Protein AF-A0A1H6UEG5-F1 (afdb_monomer_lite)

Foldseek 3Di:
DDDQLLVVLVVLVVLVVLWQWAAPVRHRAFDPVRHDKDFQDAAPSGNLVVVLVCLCVQPVVDQWKWKHFDSVPIDTGGSNCNSVVCNVPLLPTKIWIAHPVRQKIKIGHNRRMITITGNDDDDQADADDPFQWEQEDEEEDDDDPVCVCLCVLCVVLRVLLRVLRRGDQDFRARYEYEYEHPDPPDDKAAWDWGQWDADPVTSPDRIDGGYIYIYFYDDVVVLVVDDDSLSNNLRVLVRQLVCLCSVVVVPVSRDSGNSVVSNVSSNVSSVVSNVVSD

Structure (mmCIF, N/CA/C/O backbone):
data_AF-A0A1H6UEG5-F1
#
_entry.id   AF-A0A1H6UEG5-F1
#
loop_
_atom_site.group_PDB
_atom_site.id
_atom_site.type_symbol
_atom_site.label_atom_id
_atom_site.label_alt_id
_atom_site.label_comp_id
_atom_site.label_asym_id
_atom_site.label_entity_id
_atom_site.label_seq_id
_atom_site.pdbx_PDB_ins_code
_atom_site.Cartn_x
_atom_site.Cartn_y
_atom_site.Cartn_z
_atom_site.occupancy
_atom_site.B_iso_or_equiv
_atom_site.auth_seq_id
_atom_site.auth_comp_id
_atom_site.auth_asym_id
_atom_site.auth_atom_id
_atom_site.pdbx_PDB_model_num
ATOM 1 N N . MET A 1 1 ? 33.759 2.252 -11.358 1.00 46.44 1 MET A N 1
ATOM 2 C CA . MET A 1 1 ? 33.630 0.799 -11.097 1.00 46.44 1 MET A CA 1
ATOM 3 C C . MET A 1 1 ? 32.555 0.264 -12.025 1.00 46.44 1 MET A C 1
ATOM 5 O O . MET A 1 1 ? 31.425 0.715 -11.914 1.00 46.44 1 MET A O 1
ATOM 9 N N . SER A 1 2 ? 32.908 -0.617 -12.964 1.00 59.47 2 SER A N 1
ATOM 10 C CA . SER A 1 2 ? 31.937 -1.270 -13.855 1.00 59.47 2 SER A CA 1
ATOM 11 C C . SER A 1 2 ? 30.958 -2.092 -13.013 1.00 59.47 2 SER A C 1
ATOM 13 O O . SER A 1 2 ? 31.396 -2.994 -12.300 1.00 59.47 2 SER A O 1
ATOM 15 N N . ARG A 1 3 ? 29.658 -1.775 -13.048 1.00 73.75 3 ARG A N 1
ATOM 16 C CA . ARG A 1 3 ? 28.627 -2.625 -12.427 1.00 73.75 3 ARG A CA 1
ATOM 17 C C . ARG A 1 3 ? 28.573 -3.967 -13.169 1.00 73.75 3 ARG A C 1
ATOM 19 O O . ARG A 1 3 ? 28.748 -4.008 -14.382 1.00 73.75 3 ARG A O 1
ATOM 26 N N . ASP A 1 4 ? 28.343 -5.058 -12.444 1.00 91.06 4 ASP A N 1
ATOM 27 C CA . ASP A 1 4 ? 28.123 -6.385 -13.033 1.00 91.06 4 ASP A CA 1
ATOM 28 C C . ASP A 1 4 ? 26.789 -6.403 -13.802 1.00 91.06 4 ASP A C 1
ATOM 30 O O . ASP A 1 4 ? 25.740 -6.083 -13.238 1.00 91.06 4 ASP A O 1
ATOM 34 N N . PHE A 1 5 ? 26.807 -6.804 -15.076 1.00 94.12 5 PHE A N 1
ATOM 35 C CA . PHE A 1 5 ? 25.615 -6.871 -15.926 1.00 94.12 5 PHE A CA 1
ATOM 36 C C . PHE A 1 5 ? 24.551 -7.850 -15.417 1.00 94.12 5 PHE A C 1
ATOM 38 O O . PHE A 1 5 ? 23.354 -7.600 -15.585 1.00 94.12 5 PHE A O 1
ATOM 45 N N . LYS A 1 6 ? 24.943 -8.914 -14.701 1.00 94.50 6 LYS A N 1
ATOM 46 C CA . LYS A 1 6 ? 23.967 -9.780 -14.019 1.00 94.50 6 LYS A CA 1
ATOM 47 C C . LYS A 1 6 ? 23.230 -9.026 -12.917 1.00 94.50 6 LYS A C 1
ATOM 49 O O . LYS A 1 6 ? 22.038 -9.258 -12.714 1.00 94.50 6 LYS A O 1
ATOM 54 N N . GLN A 1 7 ? 23.930 -8.148 -12.199 1.00 94.31 7 GLN A N 1
ATOM 55 C CA . GLN A 1 7 ? 23.326 -7.315 -11.164 1.00 94.31 7 GLN A CA 1
ATOM 56 C C . GLN A 1 7 ? 22.435 -6.233 -11.782 1.00 94.31 7 GLN A C 1
ATOM 58 O O . GLN A 1 7 ? 21.312 -6.065 -11.321 1.00 94.31 7 GLN A O 1
ATOM 63 N N . ILE A 1 8 ? 22.866 -5.597 -12.878 1.00 95.38 8 ILE A N 1
ATOM 64 C CA . ILE A 1 8 ? 22.049 -4.629 -13.633 1.00 95.38 8 ILE A CA 1
ATOM 65 C C . ILE A 1 8 ? 20.723 -5.259 -14.079 1.00 95.38 8 ILE A C 1
ATOM 67 O O . ILE A 1 8 ? 19.667 -4.663 -13.878 1.00 95.38 8 ILE A O 1
ATOM 71 N N . PHE A 1 9 ? 20.747 -6.486 -14.610 1.00 95.94 9 PHE A N 1
ATOM 72 C CA . PHE A 1 9 ? 19.519 -7.185 -14.993 1.00 95.94 9 PHE A CA 1
ATOM 73 C C . PHE A 1 9 ? 18.585 -7.432 -13.797 1.00 95.94 9 PHE A C 1
ATOM 75 O O . PHE A 1 9 ? 17.374 -7.237 -13.899 1.00 95.94 9 PHE A O 1
ATOM 82 N N . LYS A 1 10 ? 19.131 -7.847 -12.646 1.00 94.00 10 LYS A N 1
ATOM 83 C CA . LYS A 1 10 ? 18.340 -8.040 -11.417 1.00 94.00 10 LYS A CA 1
ATOM 84 C C . LYS A 1 10 ? 17.735 -6.728 -10.920 1.00 94.00 10 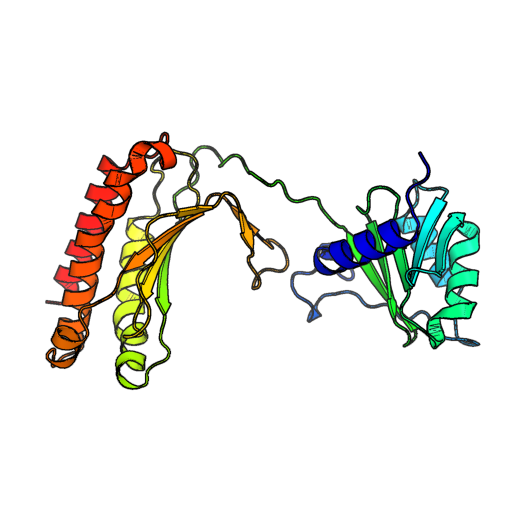LYS A C 1
ATOM 86 O O . LYS A 1 10 ? 16.579 -6.716 -10.500 1.00 94.00 10 LYS A O 1
ATOM 91 N N . ASP A 1 11 ? 18.498 -5.642 -10.978 1.00 92.94 11 ASP A N 1
ATOM 92 C CA . ASP A 1 11 ? 18.036 -4.316 -10.576 1.00 92.94 11 ASP A CA 1
ATOM 93 C C . ASP A 1 11 ? 16.926 -3.824 -11.511 1.00 92.94 11 ASP A C 1
ATOM 95 O O . ASP A 1 11 ? 15.890 -3.372 -11.023 1.00 92.94 11 ASP A O 1
ATOM 99 N N . TYR A 1 12 ? 17.075 -4.021 -12.827 1.00 94.69 12 TYR A N 1
ATOM 100 C CA . TYR A 1 12 ? 16.018 -3.769 -13.807 1.00 94.69 12 TYR A CA 1
ATOM 101 C C . TYR A 1 12 ? 14.737 -4.532 -13.457 1.00 94.69 12 TYR A C 1
ATOM 103 O O . TYR A 1 12 ? 13.689 -3.913 -13.322 1.00 94.69 12 TYR A O 1
ATOM 111 N N . GLN A 1 13 ? 14.813 -5.846 -13.226 1.00 92.94 13 GLN A N 1
ATOM 112 C CA . GLN A 1 13 ? 13.642 -6.663 -12.875 1.00 92.94 13 GLN A CA 1
ATOM 113 C C . GLN A 1 13 ? 12.957 -6.174 -11.591 1.00 92.94 13 GLN A C 1
ATOM 115 O O . GLN A 1 13 ? 11.736 -6.046 -11.527 1.00 92.94 13 GLN A O 1
ATOM 120 N N . LYS A 1 14 ? 13.742 -5.824 -10.565 1.00 89.31 14 LYS A N 1
ATOM 121 C CA . LYS A 1 14 ? 13.206 -5.274 -9.313 1.00 89.31 14 LYS A CA 1
ATOM 122 C C . LYS A 1 14 ? 12.489 -3.941 -9.533 1.00 89.31 14 LYS A C 1
ATOM 124 O O . LYS A 1 14 ? 11.479 -3.676 -8.887 1.00 89.31 14 LYS A O 1
ATOM 129 N N . LYS A 1 15 ? 13.038 -3.089 -10.395 1.00 89.12 15 LYS A N 1
ATOM 130 C CA . LYS A 1 15 ? 12.512 -1.754 -10.684 1.00 89.12 15 LYS A CA 1
ATOM 131 C C . LYS A 1 15 ? 11.359 -1.765 -11.683 1.00 89.12 15 LYS A C 1
ATOM 133 O O . LYS A 1 15 ? 10.490 -0.913 -11.566 1.00 89.12 15 LYS A O 1
ATOM 138 N N . TYR A 1 16 ? 11.302 -2.742 -12.582 1.00 90.12 16 TYR A N 1
ATOM 139 C CA . TYR A 1 16 ? 10.210 -2.941 -13.535 1.00 90.12 16 TYR A CA 1
ATOM 140 C C . TYR A 1 16 ? 8.850 -2.996 -12.826 1.00 90.12 16 TYR A C 1
ATOM 142 O O . TYR A 1 16 ? 7.924 -2.285 -13.201 1.00 90.12 16 TYR A O 1
ATOM 150 N N . HIS A 1 17 ? 8.756 -3.759 -11.734 1.00 83.00 17 HIS A N 1
ATOM 151 C CA . HIS A 1 17 ? 7.531 -3.868 -10.930 1.00 83.00 17 HIS A CA 1
ATOM 152 C C . HIS A 1 17 ? 7.216 -2.632 -10.074 1.00 83.00 17 HIS A C 1
ATOM 154 O O . HIS A 1 17 ? 6.151 -2.564 -9.472 1.00 83.00 17 HIS A O 1
ATOM 160 N N . LEU A 1 18 ? 8.144 -1.679 -9.987 1.00 81.19 18 LEU A N 1
ATOM 161 C CA . LEU A 1 18 ? 7.989 -0.414 -9.264 1.00 81.19 18 LEU A CA 1
ATOM 162 C C . LEU A 1 18 ? 7.865 0.779 -10.223 1.00 81.19 18 LEU A C 1
ATOM 164 O O . LEU A 1 18 ? 7.852 1.926 -9.783 1.00 81.19 18 LEU A O 1
ATOM 168 N N . CYS A 1 19 ? 7.852 0.518 -11.529 1.00 86.88 19 CYS A N 1
ATOM 169 C CA . CYS A 1 19 ? 7.795 1.543 -12.551 1.00 86.88 19 CYS A CA 1
ATOM 170 C C . CYS A 1 19 ? 6.350 2.012 -12.731 1.00 86.88 19 CYS A C 1
ATOM 172 O O . CYS A 1 19 ? 5.445 1.189 -12.870 1.00 86.88 19 CYS A O 1
ATOM 174 N N . HIS A 1 20 ? 6.140 3.327 -12.772 1.00 87.81 20 HIS A N 1
ATOM 175 C CA . HIS A 1 20 ? 4.853 3.892 -13.156 1.00 87.81 20 HIS A CA 1
ATOM 176 C C . HIS A 1 20 ? 4.800 3.981 -14.665 1.00 87.81 20 HIS A C 1
ATOM 178 O O . HIS A 1 20 ? 5.538 4.755 -15.282 1.00 87.81 20 HIS A O 1
ATOM 184 N N . TRP A 1 21 ? 3.936 3.168 -15.252 1.00 92.69 21 TRP A N 1
ATOM 185 C CA . TRP A 1 21 ? 3.710 3.170 -16.684 1.00 92.69 21 TRP A CA 1
ATOM 186 C C . TRP A 1 21 ? 2.898 4.396 -17.092 1.00 92.69 21 TRP A C 1
ATOM 188 O O . TRP A 1 21 ? 2.054 4.876 -16.336 1.00 92.69 21 TRP A O 1
ATOM 198 N N . LEU A 1 22 ? 3.202 4.925 -18.273 1.00 93.62 22 LEU A N 1
ATOM 199 C CA . LEU A 1 22 ? 2.615 6.165 -18.755 1.00 93.62 22 LEU A CA 1
ATOM 200 C C . LEU A 1 22 ? 1.355 5.912 -19.590 1.00 93.62 22 LEU A C 1
ATOM 202 O O . LEU A 1 22 ? 1.250 4.898 -20.284 1.00 93.62 22 LEU A O 1
ATOM 206 N N . ASP A 1 23 ? 0.424 6.858 -19.537 1.00 94.06 23 ASP A N 1
ATOM 207 C CA . ASP A 1 23 ? -0.743 6.941 -20.406 1.00 94.06 23 ASP A CA 1
ATOM 208 C C . ASP A 1 23 ? -0.382 7.557 -21.776 1.00 94.06 23 ASP A C 1
ATOM 210 O O . ASP A 1 23 ? 0.771 7.893 -22.074 1.00 94.06 23 ASP A O 1
ATOM 214 N N . LYS A 1 24 ? -1.390 7.722 -22.641 1.00 94.06 24 LYS A N 1
ATOM 215 C CA . LYS A 1 24 ? -1.213 8.279 -23.995 1.00 94.06 24 LYS A CA 1
ATOM 216 C C . LYS A 1 24 ? -0.773 9.751 -24.007 1.00 94.06 24 LYS A C 1
ATOM 218 O O . LYS A 1 24 ? -0.327 10.233 -25.043 1.00 94.06 24 LYS A O 1
ATOM 223 N N . ASN A 1 25 ? -0.949 10.460 -22.892 1.00 93.25 25 ASN A N 1
ATOM 224 C CA . ASN A 1 25 ? -0.586 11.864 -22.707 1.00 93.25 25 ASN A CA 1
ATOM 225 C C . ASN A 1 25 ? 0.755 12.008 -21.959 1.00 93.25 25 ASN A C 1
ATOM 227 O O . ASN A 1 25 ? 1.094 13.102 -21.503 1.00 93.25 25 ASN A O 1
ATOM 231 N N . GLU A 1 26 ? 1.495 10.905 -21.806 1.00 90.19 26 GLU A N 1
ATOM 232 C CA . GLU A 1 26 ? 2.755 10.820 -21.065 1.00 90.19 26 GLU A CA 1
ATOM 233 C C . GLU A 1 26 ? 2.640 11.169 -19.569 1.00 90.19 26 GLU A C 1
ATOM 235 O O . GLU A 1 26 ? 3.630 11.535 -18.934 1.00 90.19 26 GLU A O 1
ATOM 240 N N . GLN A 1 27 ? 1.445 11.032 -18.993 1.00 89.62 27 GLN A N 1
ATOM 241 C CA . GLN A 1 27 ? 1.203 11.114 -17.552 1.00 89.62 27 GLN A CA 1
ATOM 242 C C . GLN A 1 27 ? 1.268 9.724 -16.920 1.00 89.62 27 GLN A C 1
ATOM 244 O O . GLN A 1 27 ? 1.172 8.720 -17.617 1.00 89.62 27 GLN A O 1
ATOM 249 N N . VAL A 1 28 ? 1.430 9.638 -15.598 1.00 88.44 28 VAL A N 1
ATOM 250 C CA . VAL A 1 28 ? 1.330 8.349 -14.892 1.00 88.44 28 VAL A CA 1
ATOM 251 C C . VAL A 1 28 ? -0.086 7.794 -15.060 1.00 88.44 28 VAL A C 1
ATOM 253 O O . VAL A 1 28 ? -1.051 8.474 -14.721 1.00 88.44 28 VAL A O 1
ATOM 256 N N . ALA A 1 29 ? -0.203 6.572 -15.583 1.00 86.94 29 ALA A N 1
ATOM 257 C CA . ALA A 1 29 ? -1.487 5.902 -15.758 1.00 86.94 29 ALA A CA 1
ATOM 258 C C . ALA A 1 29 ? -2.133 5.594 -14.398 1.00 86.94 29 ALA A C 1
ATOM 260 O O . ALA A 1 29 ? -1.459 5.137 -13.472 1.00 86.94 29 ALA A O 1
ATOM 261 N N . SER A 1 30 ? -3.450 5.791 -14.287 1.00 81.06 30 SER A N 1
ATOM 262 C CA . SER A 1 30 ? -4.173 5.603 -13.019 1.00 81.06 30 SER A CA 1
ATOM 263 C C . SER A 1 30 ? -4.544 4.142 -12.752 1.00 81.06 30 SER A C 1
ATOM 265 O O . SER A 1 30 ? -5.019 3.818 -11.666 1.00 81.06 30 SER A O 1
ATOM 267 N N . ASN A 1 31 ? -4.384 3.263 -13.746 1.00 81.94 31 ASN A N 1
ATOM 268 C CA . ASN A 1 31 ? -4.585 1.813 -13.682 1.00 81.94 31 ASN A CA 1
ATOM 269 C C . ASN A 1 31 ? -3.957 1.126 -14.916 1.00 81.94 31 ASN A C 1
ATOM 271 O O . ASN A 1 31 ? -3.604 1.793 -15.887 1.00 81.94 31 ASN A O 1
ATOM 275 N N . GLU A 1 32 ? -3.862 -0.212 -14.914 1.00 83.81 32 GLU A N 1
ATOM 276 C CA . GLU A 1 32 ? -3.269 -0.983 -16.030 1.00 83.81 32 GLU A CA 1
ATOM 277 C C . GLU A 1 32 ? -4.021 -0.793 -17.364 1.00 83.81 32 GLU A C 1
ATOM 279 O O . GLU A 1 32 ? -3.407 -0.837 -18.427 1.00 83.81 32 GLU A O 1
ATOM 284 N N . GLY A 1 33 ? -5.336 -0.546 -17.330 1.00 87.31 33 GLY A N 1
ATOM 285 C CA . GLY A 1 33 ? -6.147 -0.313 -18.532 1.00 87.31 33 GLY A CA 1
ATOM 286 C C . GLY A 1 33 ? -5.873 1.031 -19.216 1.00 87.31 33 GLY A C 1
ATOM 287 O O . GLY A 1 33 ? -6.177 1.191 -20.396 1.00 87.31 33 GLY A O 1
ATOM 288 N N . GLU A 1 34 ? -5.277 1.981 -18.497 1.00 91.44 34 GLU A N 1
ATOM 289 C CA . GLU A 1 34 ? -4.868 3.291 -19.016 1.00 91.44 34 GLU A CA 1
ATOM 290 C C . GLU A 1 34 ? -3.423 3.311 -19.524 1.00 91.44 34 GLU A C 1
ATOM 292 O O . GLU A 1 34 ? -3.003 4.290 -20.147 1.00 91.44 34 GLU A O 1
ATOM 297 N N . VAL A 1 35 ? -2.659 2.240 -19.286 1.00 94.00 35 VAL A N 1
ATOM 298 C CA . VAL A 1 35 ? -1.274 2.139 -19.745 1.00 94.00 35 VAL A CA 1
ATOM 299 C C . VAL A 1 35 ? -1.235 2.181 -21.264 1.00 94.00 35 VAL A C 1
ATOM 301 O O . VAL A 1 35 ? -1.882 1.390 -21.954 1.00 94.00 35 VAL A O 1
ATOM 304 N N . PHE A 1 36 ? -0.438 3.103 -21.799 1.00 96.75 36 PHE A N 1
ATOM 305 C CA . PHE A 1 36 ? -0.301 3.246 -23.233 1.00 96.75 36 PHE A CA 1
ATOM 306 C C . PHE A 1 36 ? 0.689 2.229 -23.789 1.00 96.75 36 PHE A C 1
ATOM 308 O O . PHE A 1 36 ? 1.905 2.319 -23.599 1.00 96.75 36 PHE A O 1
ATOM 315 N N . TRP A 1 37 ? 0.128 1.266 -24.511 1.00 96.62 37 TRP A N 1
ATOM 316 C CA . TRP A 1 37 ? 0.863 0.283 -25.286 1.00 96.62 37 TRP A CA 1
ATOM 317 C C . TRP A 1 37 ? 0.925 0.719 -26.742 1.00 96.62 37 TRP A C 1
ATOM 319 O O . TRP A 1 37 ? -0.097 1.024 -27.358 1.00 96.62 37 TRP A O 1
ATOM 329 N N . GLN A 1 38 ? 2.124 0.707 -27.311 1.00 97.12 38 GLN A N 1
ATOM 330 C CA . GLN A 1 38 ? 2.339 1.078 -28.699 1.00 97.12 38 GLN A CA 1
ATOM 331 C C . GLN A 1 38 ? 2.931 -0.091 -29.476 1.00 97.12 38 GLN A C 1
ATOM 333 O O . GLN A 1 38 ? 3.893 -0.724 -29.050 1.00 97.12 38 GLN A O 1
ATOM 338 N N . TYR A 1 39 ? 2.339 -0.381 -30.631 1.00 97.25 39 TYR A N 1
ATOM 339 C CA . TYR A 1 39 ? 2.795 -1.452 -31.504 1.00 97.25 39 TYR A CA 1
ATOM 340 C C . TYR A 1 39 ? 4.005 -1.017 -32.337 1.00 97.25 39 TYR A C 1
ATOM 342 O O . TYR A 1 39 ? 3.941 -0.038 -33.088 1.00 97.25 39 TYR A O 1
ATOM 350 N N . CYS A 1 40 ? 5.087 -1.780 -32.215 1.00 96.94 40 CYS A N 1
ATOM 351 C CA . CYS A 1 40 ? 6.348 -1.605 -32.930 1.00 96.94 40 CYS A CA 1
ATOM 352 C C . CYS A 1 40 ? 6.695 -2.761 -33.874 1.00 96.94 40 CYS A C 1
ATOM 354 O O . CYS A 1 40 ? 7.690 -2.645 -34.575 1.00 96.94 40 CYS A O 1
ATOM 356 N N . GLY A 1 41 ? 5.901 -3.834 -33.922 1.00 95.75 41 GLY A N 1
ATOM 357 C CA . GLY A 1 41 ? 6.174 -4.985 -34.786 1.00 95.75 41 GLY A CA 1
ATOM 358 C C . GLY A 1 41 ? 7.247 -5.944 -34.255 1.00 95.75 41 GLY A C 1
ATOM 359 O O . GLY A 1 41 ? 7.813 -5.754 -33.178 1.00 95.75 41 GLY A O 1
ATOM 360 N N . LEU A 1 42 ? 7.487 -7.002 -35.019 1.00 93.44 42 LEU A N 1
ATOM 361 C CA . LEU A 1 42 ? 8.420 -8.105 -34.874 1.00 93.44 42 LEU A CA 1
ATOM 362 C C . LEU A 1 42 ? 9.027 -8.440 -36.243 1.00 93.44 42 LEU A C 1
ATOM 364 O O . LEU A 1 42 ? 8.331 -8.516 -37.252 1.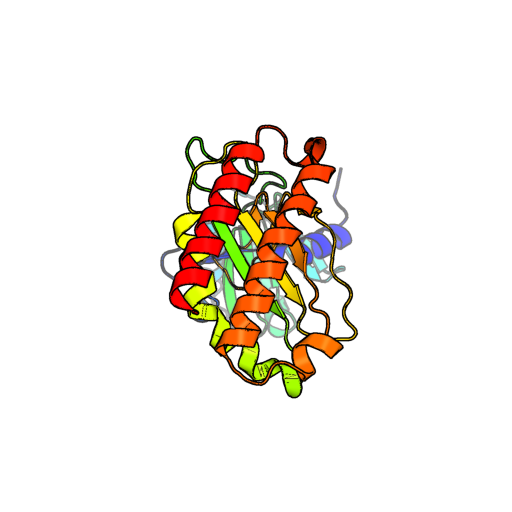00 93.44 42 LEU A O 1
ATOM 368 N N . THR A 1 43 ? 10.307 -8.809 -36.270 1.00 91.12 43 THR A N 1
ATOM 369 C CA . THR A 1 43 ? 10.965 -9.304 -37.496 1.00 91.12 43 THR A CA 1
ATOM 370 C C . THR A 1 43 ? 10.798 -8.320 -38.665 1.00 91.12 43 THR A C 1
ATOM 372 O O . THR A 1 43 ? 11.218 -7.174 -38.535 1.00 91.12 43 THR A O 1
ATOM 375 N N . ASP A 1 44 ? 10.165 -8.731 -39.763 1.00 90.56 44 ASP A N 1
ATOM 376 C CA . ASP A 1 44 ? 10.045 -7.946 -40.993 1.00 90.56 44 ASP A CA 1
ATOM 377 C C . ASP A 1 44 ? 9.088 -6.745 -40.876 1.00 90.56 44 ASP A C 1
ATOM 379 O O . ASP A 1 44 ? 9.218 -5.792 -41.640 1.00 90.56 44 ASP A O 1
ATOM 383 N N . ASP A 1 45 ? 8.138 -6.756 -39.930 1.00 92.94 45 ASP A N 1
ATOM 384 C CA . ASP A 1 45 ? 7.209 -5.635 -39.698 1.00 92.94 45 ASP A CA 1
ATOM 385 C C . ASP A 1 45 ? 7.685 -4.675 -38.585 1.00 92.94 45 ASP A C 1
ATOM 387 O O . ASP A 1 45 ? 6.967 -3.738 -38.206 1.00 92.94 45 ASP A O 1
ATOM 391 N N . PHE A 1 46 ? 8.908 -4.883 -38.076 1.00 96.88 46 PHE A N 1
ATOM 392 C CA . PHE A 1 46 ? 9.494 -4.060 -37.027 1.00 96.88 46 PHE A CA 1
ATOM 393 C C . PHE A 1 46 ? 9.720 -2.618 -37.499 1.00 96.88 46 PHE A C 1
ATOM 395 O O . PHE A 1 46 ? 10.416 -2.338 -38.474 1.00 96.88 46 PHE A O 1
ATOM 402 N N . LYS A 1 47 ? 9.150 -1.671 -36.757 1.00 97.12 47 LYS A N 1
ATOM 403 C CA . LYS A 1 47 ? 9.172 -0.239 -37.064 1.00 97.12 47 LYS A CA 1
ATOM 404 C C . LYS A 1 47 ? 10.386 0.421 -36.425 1.00 97.12 47 LYS A C 1
ATOM 406 O O . LYS A 1 47 ? 10.258 1.136 -35.431 1.00 97.12 47 LYS A O 1
ATOM 411 N N . GLU A 1 48 ? 11.562 0.189 -36.996 1.00 96.12 48 GLU A N 1
ATOM 412 C CA . GLU A 1 48 ? 12.826 0.683 -36.439 1.00 96.12 48 GLU A CA 1
ATOM 413 C C . GLU A 1 48 ? 12.845 2.211 -36.257 1.00 96.12 48 GLU A C 1
ATOM 415 O O . GLU A 1 48 ? 13.219 2.692 -35.190 1.00 96.12 48 GLU A O 1
ATOM 420 N N . GLU A 1 49 ? 12.352 2.979 -37.233 1.00 96.38 49 GLU A N 1
ATOM 421 C CA . GLU A 1 49 ? 12.261 4.446 -37.141 1.00 96.38 49 GLU A CA 1
ATOM 422 C C . GLU A 1 49 ? 11.396 4.912 -35.959 1.00 96.38 49 GLU A C 1
ATOM 424 O O . GLU A 1 49 ? 11.758 5.854 -35.253 1.00 96.38 49 GLU A O 1
ATOM 429 N N . LEU A 1 50 ? 10.278 4.221 -35.700 1.00 96.75 50 LEU A N 1
ATOM 430 C CA . LEU A 1 50 ? 9.403 4.511 -34.562 1.00 96.75 50 LEU A CA 1
ATOM 431 C C . LEU A 1 50 ? 10.135 4.256 -33.240 1.00 96.75 50 LEU A C 1
ATOM 433 O O . LEU A 1 50 ? 10.056 5.071 -32.319 1.00 96.75 50 LEU A O 1
ATOM 437 N N . VAL A 1 51 ? 10.846 3.128 -33.154 1.00 97.69 51 VAL A N 1
ATOM 438 C CA . VAL A 1 51 ? 11.599 2.738 -31.958 1.00 97.69 51 VAL A CA 1
ATOM 439 C C . VAL A 1 51 ? 12.772 3.692 -31.709 1.00 97.69 51 VAL A C 1
ATOM 441 O O . VAL A 1 51 ? 12.977 4.124 -30.575 1.00 97.69 51 VAL A O 1
ATOM 444 N N . ASN A 1 52 ? 13.488 4.104 -32.754 1.00 97.44 52 ASN A N 1
ATOM 445 C CA . ASN A 1 52 ? 14.533 5.119 -32.647 1.00 97.44 52 ASN A CA 1
ATOM 446 C C . ASN A 1 52 ? 13.966 6.462 -32.174 1.00 97.44 52 ASN A C 1
ATOM 448 O O . ASN A 1 52 ? 14.475 7.027 -31.209 1.00 97.44 52 ASN A O 1
ATOM 452 N N . ALA A 1 53 ? 12.870 6.940 -32.770 1.00 96.88 53 ALA A N 1
ATOM 453 C CA . ALA A 1 53 ? 12.260 8.214 -32.392 1.00 96.88 53 ALA A CA 1
ATOM 454 C C . ALA A 1 53 ? 11.812 8.242 -30.921 1.00 96.88 53 ALA A C 1
ATOM 456 O O . ALA A 1 53 ? 12.024 9.237 -30.217 1.00 96.88 53 ALA A O 1
ATOM 457 N N . VAL A 1 54 ? 11.214 7.150 -30.428 1.00 96.62 54 VAL A N 1
ATOM 458 C CA . VAL A 1 54 ? 10.769 7.081 -29.031 1.00 96.62 54 VAL A CA 1
ATOM 459 C C . VAL A 1 54 ? 11.943 6.990 -28.057 1.00 96.62 54 VAL A C 1
ATOM 461 O O . VAL A 1 54 ? 11.907 7.648 -27.016 1.00 96.62 54 VAL A O 1
ATOM 464 N N . ILE A 1 55 ? 12.991 6.231 -28.391 1.00 97.50 55 ILE A N 1
ATOM 465 C CA . ILE A 1 55 ? 14.208 6.141 -27.578 1.00 97.50 55 ILE A CA 1
ATOM 466 C C . ILE A 1 55 ? 14.901 7.508 -27.526 1.00 97.50 55 ILE A C 1
ATOM 468 O O . ILE A 1 55 ? 15.243 7.973 -26.436 1.00 97.50 55 ILE A O 1
ATOM 472 N N . GLU A 1 56 ? 15.043 8.174 -28.674 1.00 96.31 56 GLU A N 1
ATOM 473 C CA . GLU A 1 56 ? 15.669 9.491 -28.792 1.00 96.31 56 GLU A CA 1
ATOM 474 C C . GLU A 1 56 ? 14.942 10.524 -27.936 1.00 96.31 56 GLU A C 1
ATOM 476 O O . GLU A 1 56 ? 15.559 11.216 -27.131 1.00 96.31 56 GLU A O 1
ATOM 481 N N . THR A 1 57 ? 13.614 10.566 -28.041 1.00 95.62 57 THR A N 1
ATOM 482 C CA . THR A 1 57 ? 12.786 11.530 -27.310 1.00 95.62 57 THR A CA 1
ATOM 483 C C . THR A 1 57 ? 12.777 11.244 -25.808 1.00 95.62 57 THR A C 1
ATOM 485 O O . THR A 1 57 ? 12.976 12.144 -24.988 1.00 95.62 57 THR A O 1
ATOM 488 N N . PHE A 1 58 ? 12.555 9.987 -25.414 1.00 96.31 58 PHE A N 1
ATOM 489 C CA . PHE A 1 58 ? 12.368 9.627 -24.008 1.00 96.31 58 PHE A CA 1
ATOM 490 C C . PHE A 1 58 ? 13.678 9.707 -23.209 1.00 96.31 58 PHE A C 1
ATOM 492 O O . PHE A 1 58 ? 13.689 10.172 -22.061 1.00 96.31 58 PHE A O 1
ATOM 499 N N . PHE A 1 59 ? 14.794 9.341 -23.843 1.00 96.31 59 PHE A N 1
ATOM 500 C CA . PHE A 1 59 ? 16.144 9.383 -23.283 1.00 96.31 59 PHE A CA 1
ATOM 501 C C . PHE A 1 59 ? 17.010 10.490 -23.909 1.00 96.31 59 PHE A C 1
ATOM 503 O O . PHE A 1 59 ? 18.218 10.316 -24.057 1.00 96.31 59 PHE A O 1
ATOM 510 N N . LYS A 1 60 ? 16.415 11.640 -24.257 1.00 94.38 60 LYS A N 1
ATOM 511 C CA . LYS A 1 60 ? 17.096 12.758 -24.944 1.00 94.38 60 LYS A CA 1
ATOM 512 C C . LYS A 1 60 ? 18.443 13.167 -24.331 1.00 94.38 60 LYS A C 1
ATOM 514 O O . LYS A 1 60 ? 19.379 13.467 -25.056 1.00 94.38 60 LYS A O 1
ATOM 519 N N . ASP A 1 61 ? 18.562 13.099 -23.004 1.00 92.88 61 ASP A N 1
ATOM 520 C CA . ASP A 1 61 ? 19.750 13.533 -22.256 1.00 92.88 61 ASP A CA 1
ATOM 521 C C . ASP A 1 61 ? 20.768 12.396 -22.015 1.00 92.88 61 ASP A C 1
ATOM 523 O O . ASP A 1 61 ? 21.637 12.512 -21.148 1.00 92.88 61 ASP A O 1
ATOM 527 N N . LYS A 1 62 ? 20.630 11.253 -22.703 1.00 94.88 62 LYS A N 1
ATOM 528 C CA . LYS A 1 62 ? 21.465 10.056 -22.515 1.00 94.88 62 LYS A CA 1
ATOM 529 C C . LYS A 1 62 ? 22.080 9.606 -23.839 1.00 94.88 62 LYS A C 1
ATOM 531 O O . LYS A 1 62 ? 21.382 9.467 -24.840 1.00 94.88 62 LYS A O 1
ATOM 536 N N . GLU A 1 63 ? 23.379 9.318 -23.803 1.00 95.69 63 GLU A N 1
ATOM 537 C CA . GLU A 1 63 ? 24.128 8.755 -24.936 1.00 95.69 63 GLU A CA 1
ATOM 538 C C . GLU A 1 63 ? 24.160 7.217 -24.897 1.00 95.69 63 GLU A C 1
ATOM 540 O O . GLU A 1 63 ? 24.062 6.564 -25.931 1.00 95.69 63 GLU A O 1
ATOM 545 N N . TYR A 1 64 ? 24.233 6.627 -23.699 1.00 96.88 64 TYR A N 1
ATOM 546 C CA . TYR A 1 64 ? 24.264 5.177 -23.492 1.00 96.88 64 TYR A CA 1
ATOM 547 C C . TYR A 1 64 ? 23.106 4.720 -22.609 1.00 96.88 64 TYR A C 1
ATOM 549 O O . TYR A 1 64 ? 22.728 5.407 -21.656 1.00 96.88 64 TYR A O 1
ATOM 557 N N . LEU A 1 65 ? 22.572 3.536 -22.906 1.00 97.94 65 LEU A N 1
ATOM 558 C CA . LEU A 1 65 ? 21.461 2.909 -22.193 1.00 97.94 65 LEU A CA 1
ATOM 559 C C . LEU A 1 65 ? 21.794 1.457 -21.859 1.00 97.94 65 LEU A C 1
ATOM 561 O O . LEU A 1 65 ? 22.534 0.791 -22.585 1.00 97.94 65 LEU A O 1
ATOM 565 N N . TYR A 1 66 ? 21.227 0.951 -20.767 1.00 97.88 66 TYR A N 1
ATOM 566 C CA . TYR A 1 66 ? 21.271 -0.475 -20.475 1.00 97.88 66 TYR A CA 1
ATOM 567 C C . TYR A 1 66 ? 20.174 -1.194 -21.259 1.00 97.88 66 TYR A C 1
ATOM 569 O O . TYR A 1 66 ? 18.992 -0.872 -21.118 1.00 97.88 66 TYR A O 1
ATOM 577 N N . LEU A 1 67 ? 20.573 -2.187 -22.052 1.00 97.75 67 LEU A N 1
ATOM 578 C CA . LEU A 1 67 ? 19.685 -3.098 -22.766 1.00 97.75 67 LEU A CA 1
ATOM 579 C C . LEU A 1 67 ? 19.596 -4.415 -21.989 1.00 97.75 67 LEU A C 1
ATOM 581 O O . LEU A 1 67 ? 20.547 -5.190 -21.966 1.00 97.75 67 LEU A O 1
ATOM 585 N N . CYS A 1 68 ? 18.461 -4.671 -21.347 1.00 97.56 68 CYS A N 1
ATOM 586 C CA . CYS A 1 68 ? 18.235 -5.774 -20.417 1.00 97.56 68 CYS A CA 1
ATOM 587 C C . CYS A 1 68 ? 17.396 -6.884 -21.070 1.00 97.56 68 CYS A C 1
ATOM 589 O O . CYS A 1 68 ? 16.167 -6.847 -21.009 1.00 97.56 68 CYS A O 1
ATOM 591 N N . ILE A 1 69 ? 18.041 -7.897 -21.660 1.00 95.69 69 ILE A N 1
ATOM 592 C CA . ILE A 1 69 ? 17.348 -9.037 -22.305 1.00 95.69 69 ILE A CA 1
ATOM 593 C C . ILE A 1 69 ? 17.365 -10.274 -21.397 1.00 95.69 69 ILE A C 1
ATOM 595 O O . ILE A 1 69 ? 16.395 -11.020 -21.280 1.00 95.69 69 ILE A O 1
ATOM 599 N N . SER A 1 70 ? 18.505 -10.542 -20.758 1.00 94.50 70 SER A N 1
ATOM 600 C CA . SER A 1 70 ? 18.665 -11.626 -19.779 1.00 94.50 70 SER A CA 1
ATOM 601 C C . SER A 1 70 ? 19.922 -11.400 -18.930 1.00 94.50 70 SER A C 1
ATOM 603 O O . SER A 1 70 ? 20.758 -10.583 -19.324 1.00 94.50 70 SER A O 1
ATOM 605 N N . PRO A 1 71 ? 20.146 -12.153 -17.832 1.00 92.50 71 PRO A N 1
ATOM 606 C CA . PRO A 1 71 ? 21.341 -11.978 -17.001 1.00 92.50 71 PRO A CA 1
ATOM 607 C C . PRO A 1 71 ? 22.671 -12.099 -17.763 1.00 92.50 71 PRO A C 1
ATOM 609 O O . PRO A 1 71 ? 23.662 -11.515 -17.346 1.00 92.50 71 PRO A O 1
ATOM 612 N N . SER A 1 72 ? 22.709 -12.868 -18.857 1.00 92.12 72 SER A N 1
ATOM 613 C CA . SER A 1 72 ? 23.892 -13.046 -19.715 1.00 92.12 72 SER A CA 1
ATOM 614 C C . SER A 1 72 ? 23.858 -12.231 -21.012 1.00 92.12 72 SER A C 1
ATOM 616 O O . SER A 1 72 ? 24.792 -12.315 -21.800 1.00 92.12 72 SER A O 1
ATOM 618 N N . LYS A 1 73 ? 22.779 -11.480 -21.252 1.00 93.12 73 LYS A N 1
ATOM 619 C CA . LYS A 1 73 ? 22.588 -10.597 -22.412 1.00 93.12 73 LYS A CA 1
ATOM 620 C C . LYS A 1 73 ? 22.069 -9.253 -21.917 1.00 93.12 73 LYS A C 1
ATOM 622 O O . LYS A 1 73 ? 20.927 -8.880 -22.183 1.00 93.12 73 LYS A O 1
ATOM 627 N N . THR A 1 74 ? 22.859 -8.631 -21.057 1.00 96.00 74 THR A N 1
ATOM 628 C CA . THR A 1 74 ? 22.612 -7.280 -20.573 1.00 96.00 74 THR A CA 1
ATOM 629 C C . THR A 1 74 ? 23.862 -6.486 -20.860 1.00 96.00 74 THR A C 1
ATOM 631 O O . THR A 1 74 ? 24.927 -6.886 -20.405 1.00 96.00 74 THR A O 1
ATOM 634 N N . ASP A 1 75 ? 23.717 -5.401 -21.610 1.00 94.88 75 ASP A N 1
ATOM 635 C CA . ASP A 1 75 ? 24.841 -4.627 -22.126 1.00 94.88 75 ASP A CA 1
ATOM 636 C C . ASP A 1 75 ? 24.569 -3.128 -21.934 1.00 94.88 75 ASP A C 1
ATOM 638 O O . ASP A 1 75 ? 23.415 -2.693 -21.931 1.00 94.88 75 ASP A O 1
ATOM 642 N N . LEU A 1 76 ? 25.632 -2.333 -21.788 1.00 96.69 76 LEU A N 1
ATOM 643 C CA . LEU A 1 76 ? 25.574 -0.879 -21.949 1.00 96.69 76 LEU A CA 1
ATOM 644 C C . LEU A 1 76 ? 25.847 -0.570 -23.422 1.00 96.69 76 LEU A C 1
ATOM 646 O O . LEU A 1 76 ? 26.912 -0.914 -23.933 1.00 96.69 76 LEU A O 1
ATOM 650 N N . ILE A 1 77 ? 24.893 0.051 -24.104 1.00 96.38 77 ILE A N 1
ATOM 651 C CA . ILE A 1 77 ? 24.933 0.257 -25.552 1.00 96.38 77 ILE A CA 1
ATOM 652 C C . ILE A 1 77 ? 24.645 1.718 -25.896 1.00 96.38 77 ILE A C 1
ATOM 654 O O . ILE A 1 77 ? 23.868 2.380 -25.207 1.00 96.38 77 ILE A O 1
ATOM 658 N N . ASN A 1 78 ? 25.288 2.226 -26.949 1.00 96.88 78 ASN A N 1
ATOM 659 C CA . ASN A 1 78 ? 24.977 3.547 -27.483 1.00 96.88 78 ASN A CA 1
ATOM 660 C C . ASN A 1 78 ? 23.514 3.575 -27.953 1.00 96.88 78 ASN A C 1
ATOM 662 O O . ASN A 1 78 ? 23.056 2.646 -28.623 1.00 96.88 78 ASN A O 1
ATOM 666 N N . LYS A 1 79 ? 22.794 4.635 -27.585 1.00 95.19 79 LYS A N 1
ATOM 667 C CA . LYS A 1 79 ? 21.367 4.827 -27.844 1.00 95.19 79 LYS A CA 1
ATOM 668 C C . LYS A 1 79 ? 20.989 4.612 -29.317 1.00 95.19 79 LYS A C 1
ATOM 670 O O . LYS A 1 79 ? 19.963 3.990 -29.576 1.00 95.19 79 LYS A O 1
ATOM 675 N N . GLU A 1 80 ? 21.843 5.026 -30.253 1.00 94.88 80 GLU A N 1
ATOM 676 C CA . GLU A 1 80 ? 21.626 4.898 -31.704 1.00 94.88 80 GLU A CA 1
ATOM 677 C C . GLU A 1 80 ? 21.579 3.439 -32.191 1.00 94.88 80 GLU A C 1
ATOM 679 O O . GLU A 1 80 ? 20.967 3.139 -33.210 1.00 94.88 80 GLU A O 1
ATOM 684 N N . LEU A 1 81 ? 22.200 2.507 -31.459 1.00 96.56 81 LEU A N 1
ATOM 685 C CA . LEU A 1 81 ? 22.275 1.089 -31.835 1.00 96.56 81 LEU A CA 1
ATOM 686 C C . LEU A 1 81 ? 21.191 0.230 -31.166 1.00 96.56 81 LEU A C 1
ATOM 688 O O . LEU A 1 81 ? 21.104 -0.977 -31.411 1.00 96.56 81 LEU A O 1
ATOM 692 N N . VAL A 1 82 ? 20.379 0.817 -30.282 1.00 96.69 82 VAL A N 1
ATOM 693 C CA . VAL A 1 82 ? 19.436 0.063 -29.449 1.00 96.69 82 VAL A CA 1
ATOM 694 C C . VAL A 1 82 ? 18.311 -0.555 -30.278 1.00 96.69 82 VAL A C 1
ATOM 696 O O . VAL A 1 82 ? 17.989 -1.726 -30.067 1.00 96.69 82 VAL A O 1
ATOM 699 N N . ALA A 1 83 ? 17.725 0.187 -31.223 1.00 96.56 83 ALA A N 1
ATOM 700 C CA . ALA A 1 83 ? 16.584 -0.304 -31.998 1.00 96.56 83 ALA A CA 1
ATOM 701 C C . ALA A 1 83 ? 16.940 -1.534 -32.846 1.00 96.56 83 ALA A C 1
ATOM 703 O O . ALA A 1 83 ? 16.214 -2.529 -32.797 1.00 96.56 83 ALA A O 1
ATOM 704 N N . GLY A 1 84 ? 18.096 -1.526 -33.519 1.00 95.00 84 GLY A N 1
ATOM 705 C CA . GLY A 1 84 ? 18.581 -2.687 -34.272 1.00 95.00 84 GLY A CA 1
ATOM 706 C C . GLY A 1 84 ? 18.756 -3.928 -33.388 1.00 95.00 84 GLY A C 1
ATOM 707 O O . GLY A 1 84 ? 18.328 -5.027 -33.737 1.00 95.00 84 GLY A O 1
ATOM 708 N N . ARG A 1 85 ? 19.282 -3.760 -32.167 1.00 94.88 85 ARG A N 1
ATOM 709 C CA . ARG A 1 85 ? 19.432 -4.871 -31.208 1.00 94.88 85 ARG A CA 1
ATOM 710 C C . ARG A 1 85 ? 18.105 -5.403 -30.683 1.00 94.88 85 ARG A C 1
ATOM 712 O O . ARG A 1 85 ? 18.003 -6.594 -30.383 1.00 94.88 85 ARG A O 1
ATOM 719 N N . ILE A 1 86 ? 17.098 -4.542 -30.564 1.00 95.94 86 ILE A N 1
ATOM 720 C CA . ILE A 1 86 ? 15.735 -4.956 -30.227 1.00 95.94 86 ILE A CA 1
ATOM 721 C C . ILE A 1 86 ? 15.159 -5.795 -31.364 1.00 95.94 86 ILE A C 1
ATOM 723 O O . ILE A 1 86 ? 14.699 -6.905 -31.097 1.00 95.94 86 ILE A O 1
ATOM 727 N N . ALA A 1 87 ? 15.265 -5.335 -32.614 1.00 94.81 87 ALA A N 1
ATOM 728 C CA . ALA A 1 87 ? 14.764 -6.052 -33.789 1.00 94.81 87 ALA A CA 1
ATOM 729 C C . ALA A 1 87 ? 15.269 -7.510 -33.847 1.00 94.81 87 ALA A C 1
ATOM 731 O O . ALA A 1 87 ? 14.493 -8.447 -34.055 1.00 94.81 87 ALA A O 1
ATOM 732 N N . GLU A 1 88 ? 16.558 -7.722 -33.557 1.00 93.38 88 GLU A N 1
ATOM 733 C CA . GLU A 1 88 ? 17.199 -9.044 -33.569 1.00 93.38 88 GLU A CA 1
ATOM 734 C C . GLU A 1 88 ? 16.659 -10.030 -32.515 1.00 93.38 88 GLU A C 1
ATOM 736 O O . GLU A 1 88 ? 16.763 -11.251 -32.689 1.00 93.38 88 GLU A O 1
ATOM 741 N N . GLN A 1 89 ? 16.159 -9.533 -31.379 1.00 93.69 89 GLN A N 1
ATOM 742 C CA . GLN A 1 89 ? 15.881 -10.361 -30.197 1.00 93.69 89 GLN A CA 1
ATOM 743 C C . GLN A 1 89 ? 14.411 -10.355 -29.768 1.00 93.69 89 GLN A C 1
ATOM 745 O O . GLN A 1 89 ? 14.011 -11.278 -29.055 1.00 93.69 89 GLN A O 1
ATOM 750 N N . LEU A 1 90 ? 13.610 -9.373 -30.198 1.00 93.44 90 LEU A N 1
ATOM 751 C CA . LEU A 1 90 ? 12.280 -9.133 -29.637 1.00 93.44 90 LEU A CA 1
ATOM 752 C C . LEU A 1 90 ? 11.348 -10.337 -29.804 1.00 93.44 90 LEU A C 1
ATOM 754 O O . LEU A 1 90 ? 10.707 -10.753 -28.852 1.00 93.44 90 LEU A O 1
ATOM 758 N N . HIS A 1 91 ? 11.381 -11.008 -30.956 1.00 91.94 91 HIS A N 1
ATOM 759 C CA . HIS A 1 91 ? 10.589 -12.221 -31.214 1.00 91.94 91 HIS A CA 1
ATOM 760 C C . HIS A 1 91 ? 10.947 -13.429 -30.320 1.00 91.94 91 HIS A C 1
ATOM 762 O O . HIS A 1 91 ? 10.277 -14.458 -30.380 1.00 91.94 91 HIS A O 1
ATOM 768 N N . LYS A 1 92 ? 12.020 -13.352 -29.519 1.00 93.50 92 LYS A N 1
ATOM 769 C CA . LYS A 1 92 ? 12.472 -14.438 -28.633 1.00 93.50 92 LYS A CA 1
ATOM 770 C C . LYS A 1 92 ? 12.163 -14.169 -27.167 1.00 93.50 92 LYS A C 1
ATOM 772 O O . LYS A 1 92 ? 11.959 -15.124 -26.418 1.00 93.50 92 LYS A O 1
ATOM 777 N N . LYS A 1 93 ? 12.255 -12.910 -26.733 1.00 94.19 93 LYS A N 1
ATOM 778 C CA . LYS A 1 93 ? 12.162 -12.502 -25.327 1.00 94.19 93 LYS A CA 1
ATOM 779 C C . LYS A 1 93 ? 11.717 -11.055 -25.215 1.00 94.19 93 LYS A C 1
ATOM 781 O O . LYS A 1 93 ? 12.039 -10.240 -26.072 1.00 94.19 93 LYS A O 1
ATOM 786 N N . ASP A 1 94 ? 11.092 -10.750 -24.090 1.00 96.62 94 ASP A N 1
ATOM 787 C CA . ASP A 1 94 ? 10.856 -9.375 -23.675 1.00 96.62 94 ASP A CA 1
ATOM 788 C C . ASP A 1 94 ? 12.189 -8.665 -23.400 1.00 96.62 94 ASP A C 1
ATOM 790 O O . ASP A 1 94 ? 13.172 -9.275 -22.958 1.00 96.62 94 ASP A O 1
ATOM 794 N N . ILE A 1 95 ? 12.220 -7.366 -23.676 1.00 97.81 95 ILE A N 1
ATOM 795 C CA . ILE A 1 95 ? 13.428 -6.547 -23.633 1.00 97.81 95 ILE A CA 1
ATOM 796 C C . ILE A 1 95 ? 13.155 -5.285 -22.825 1.00 97.81 95 ILE A C 1
ATOM 798 O O . ILE A 1 95 ? 12.220 -4.534 -23.097 1.00 97.81 95 ILE A O 1
ATOM 802 N N . GLY A 1 96 ? 14.008 -5.031 -21.839 1.00 97.69 96 GLY A N 1
ATOM 803 C CA . GLY A 1 96 ? 14.039 -3.771 -21.112 1.00 97.69 96 GLY A CA 1
ATOM 804 C C . GLY A 1 96 ? 15.078 -2.809 -21.663 1.00 97.69 96 GLY A C 1
ATOM 805 O O . GLY A 1 96 ? 16.194 -3.220 -21.965 1.00 97.69 96 GLY A O 1
ATOM 806 N N . ILE A 1 97 ? 14.748 -1.524 -21.703 1.00 97.69 97 ILE A N 1
ATOM 807 C CA . ILE A 1 97 ? 15.719 -0.435 -21.810 1.00 97.69 97 ILE A CA 1
ATOM 808 C C . ILE A 1 97 ? 15.604 0.415 -20.551 1.00 97.69 97 ILE A C 1
ATOM 810 O O . ILE A 1 97 ? 14.492 0.731 -20.123 1.00 97.69 97 ILE A O 1
ATOM 814 N N . THR A 1 98 ? 16.733 0.811 -19.976 1.00 96.81 98 THR A N 1
ATOM 815 C CA . THR A 1 98 ? 16.766 1.747 -18.850 1.00 96.81 98 THR A CA 1
ATOM 816 C C . THR A 1 98 ? 17.985 2.659 -18.916 1.00 96.81 98 THR A C 1
ATOM 818 O O . THR A 1 98 ? 19.026 2.283 -19.459 1.00 96.81 98 THR A O 1
ATOM 821 N N . ASP A 1 99 ? 17.873 3.853 -18.338 1.00 94.56 99 ASP A N 1
ATOM 822 C CA . ASP A 1 99 ? 19.030 4.709 -18.085 1.00 94.56 99 ASP A CA 1
ATOM 823 C C . ASP A 1 99 ? 19.823 4.248 -16.849 1.00 94.56 99 ASP A C 1
ATOM 825 O O . ASP A 1 99 ? 19.421 3.328 -16.132 1.00 94.56 99 ASP A O 1
ATOM 829 N N . GLU A 1 100 ? 20.981 4.870 -16.602 1.00 92.00 100 GLU A N 1
ATOM 830 C CA . GLU A 1 100 ? 21.904 4.448 -15.539 1.00 92.00 100 GLU A CA 1
ATOM 831 C C . GLU A 1 100 ? 21.324 4.577 -14.117 1.00 92.00 100 GLU A C 1
ATOM 833 O O . GLU A 1 100 ? 21.659 3.784 -13.224 1.00 92.00 100 GLU A O 1
ATOM 838 N N . SER A 1 101 ? 20.452 5.567 -13.906 1.00 90.25 101 SER A N 1
ATOM 839 C CA . SER A 1 101 ? 19.771 5.800 -12.630 1.00 90.25 101 SER A CA 1
ATOM 840 C C . SER A 1 101 ? 18.541 4.915 -12.428 1.00 90.25 101 SER A C 1
ATOM 842 O O . SER A 1 101 ? 18.066 4.800 -11.298 1.00 90.25 101 SER A O 1
ATOM 844 N N . PHE A 1 102 ? 18.091 4.209 -13.470 1.00 91.44 102 PHE A N 1
ATOM 845 C CA . PHE A 1 102 ? 16.846 3.444 -13.483 1.00 91.44 102 PHE A CA 1
ATOM 846 C C . PHE A 1 102 ? 15.599 4.305 -13.285 1.00 91.44 102 PHE A C 1
ATOM 848 O O . PHE A 1 102 ? 14.595 3.797 -12.785 1.00 91.44 102 PHE A O 1
ATOM 855 N N . ASP A 1 103 ? 15.645 5.584 -13.649 1.00 90.31 103 ASP A N 1
ATOM 856 C CA . ASP A 1 103 ? 14.519 6.508 -13.485 1.00 90.31 103 ASP A CA 1
ATOM 857 C C . ASP A 1 103 ? 13.555 6.437 -14.667 1.00 90.31 103 ASP A C 1
ATOM 859 O O . ASP A 1 103 ? 12.361 6.689 -14.506 1.00 90.31 103 ASP A O 1
ATOM 863 N N . LYS A 1 104 ? 14.051 6.062 -15.848 1.00 94.38 104 LYS A N 1
ATOM 864 C CA . LYS A 1 104 ? 13.257 5.925 -17.072 1.00 94.38 104 LYS A CA 1
ATOM 865 C C . LYS A 1 104 ? 13.403 4.525 -17.639 1.00 94.38 104 LYS A C 1
ATOM 867 O O . LYS A 1 104 ? 14.516 4.018 -17.764 1.00 94.38 104 LYS A O 1
ATOM 872 N N . MET A 1 105 ? 12.282 3.923 -18.029 1.00 96.31 105 MET A N 1
ATOM 873 C CA . MET A 1 105 ? 12.256 2.589 -18.618 1.00 96.31 105 MET A CA 1
ATOM 874 C C . MET A 1 105 ? 11.358 2.517 -19.843 1.00 96.31 105 MET A C 1
ATOM 876 O O . MET A 1 105 ? 10.292 3.128 -19.893 1.00 96.31 105 MET A O 1
ATOM 880 N N . ILE A 1 106 ? 11.770 1.703 -20.808 1.00 97.88 106 ILE A N 1
ATOM 881 C CA . ILE A 1 106 ? 10.889 1.197 -21.858 1.00 97.88 106 ILE A CA 1
ATOM 882 C C . ILE A 1 106 ? 10.918 -0.323 -21.770 1.00 97.88 106 ILE A C 1
ATOM 884 O O . ILE A 1 106 ? 11.982 -0.923 -21.609 1.00 97.88 106 ILE A O 1
ATOM 888 N N . HIS A 1 107 ? 9.750 -0.947 -21.837 1.00 97.94 107 HIS A N 1
ATOM 889 C CA . HIS A 1 107 ? 9.626 -2.395 -21.855 1.00 97.94 107 HIS A CA 1
ATOM 890 C C . HIS A 1 107 ? 8.954 -2.828 -23.149 1.00 97.94 107 HIS A C 1
ATOM 892 O O . HIS A 1 107 ? 7.829 -2.413 -23.425 1.00 97.94 107 HIS A O 1
ATOM 898 N N . PHE A 1 108 ? 9.656 -3.652 -23.919 1.00 98.00 108 PHE A N 1
ATOM 899 C CA . PHE A 1 108 ? 9.184 -4.258 -25.152 1.00 98.00 108 PHE A CA 1
ATOM 900 C C . PHE A 1 108 ? 8.818 -5.708 -24.874 1.00 98.00 108 PHE A C 1
ATOM 902 O O . PHE A 1 108 ? 9.593 -6.449 -24.269 1.00 98.00 108 PHE A O 1
ATOM 909 N N . THR A 1 109 ? 7.653 -6.115 -25.350 1.00 96.81 109 THR A N 1
ATOM 910 C CA . THR A 1 109 ? 7.181 -7.492 -25.243 1.00 96.81 109 THR A CA 1
ATOM 911 C C . THR A 1 109 ? 7.520 -8.263 -26.504 1.00 96.81 109 THR A C 1
ATOM 913 O O . THR A 1 109 ? 7.540 -7.717 -27.610 1.00 96.81 109 THR A O 1
ATOM 916 N N . SER A 1 110 ? 7.677 -9.566 -26.353 1.00 95.31 110 SER A N 1
ATOM 917 C CA . SER A 1 110 ? 7.897 -10.496 -27.458 1.00 95.31 110 SER A CA 1
ATOM 918 C C . SER A 1 110 ? 6.748 -10.592 -28.469 1.00 95.31 110 SER A C 1
ATOM 920 O O . SER A 1 110 ? 6.899 -11.240 -29.501 1.00 95.31 110 SER A O 1
ATOM 922 N N . TYR A 1 111 ? 5.640 -9.886 -28.224 1.00 93.88 111 TYR A N 1
ATOM 923 C CA . TYR A 1 111 ? 4.512 -9.715 -29.142 1.00 93.88 111 TYR A CA 1
ATOM 924 C C . TYR A 1 111 ? 4.578 -8.415 -29.966 1.00 93.88 111 TYR A C 1
ATOM 926 O O . TYR A 1 111 ? 3.633 -8.092 -30.682 1.00 93.88 111 TYR A O 1
ATOM 934 N N . GLY A 1 112 ? 5.672 -7.652 -29.875 1.00 96.00 112 GLY A N 1
ATOM 935 C CA . GLY A 1 112 ? 5.900 -6.482 -30.727 1.00 96.00 112 GLY A CA 1
ATOM 936 C C . GLY A 1 112 ? 5.181 -5.217 -30.267 1.00 96.00 112 GLY A C 1
ATOM 937 O O . GLY A 1 112 ? 4.929 -4.324 -31.076 1.00 96.00 112 GLY A O 1
ATOM 938 N N . VAL A 1 113 ? 4.843 -5.118 -28.981 1.00 97.19 113 VAL A N 1
ATOM 939 C CA . VAL A 1 113 ? 4.357 -3.878 -28.356 1.00 97.19 113 VAL A CA 1
ATOM 940 C C . VAL A 1 113 ? 5.312 -3.415 -27.266 1.00 97.19 113 VAL A C 1
ATOM 942 O O . VAL A 1 113 ? 5.970 -4.242 -26.630 1.00 97.19 113 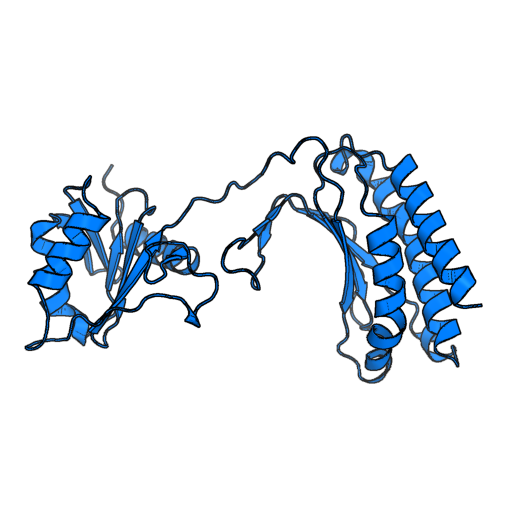VAL A O 1
ATOM 945 N N . TYR A 1 114 ? 5.350 -2.111 -27.007 1.00 97.88 114 TYR A N 1
ATOM 946 C CA . TYR A 1 114 ? 6.101 -1.535 -25.898 1.00 97.88 114 TYR A CA 1
ATOM 947 C C . TYR A 1 114 ? 5.270 -0.577 -25.054 1.00 97.88 114 TYR A C 1
ATOM 949 O O . TYR A 1 114 ? 4.266 -0.029 -25.509 1.00 97.88 114 TYR A O 1
ATOM 957 N N . LYS A 1 115 ? 5.744 -0.347 -23.831 1.00 97.31 115 LYS A N 1
ATOM 958 C CA . LYS A 1 115 ? 5.267 0.706 -22.931 1.00 97.31 115 LYS A CA 1
ATOM 959 C C . LYS A 1 115 ? 6.434 1.468 -22.316 1.00 97.31 115 LYS A C 1
ATOM 961 O O . LYS A 1 115 ? 7.532 0.927 -22.168 1.00 97.31 115 LYS A O 1
ATOM 966 N N . LYS A 1 116 ? 6.186 2.725 -21.956 1.00 96.94 116 LYS A N 1
ATOM 967 C CA . LYS A 1 116 ? 7.156 3.615 -21.303 1.00 96.94 116 LYS A CA 1
ATOM 968 C C . LYS A 1 116 ? 6.761 3.836 -19.857 1.00 96.94 116 LYS A C 1
ATOM 970 O O . LYS A 1 116 ? 5.571 3.893 -19.552 1.00 96.94 116 LYS A O 1
ATOM 975 N N . GLY A 1 117 ? 7.744 3.996 -18.988 1.00 93.94 117 GLY A N 1
ATOM 976 C CA . GLY A 1 117 ? 7.497 4.248 -17.582 1.00 93.94 117 GLY A CA 1
ATOM 977 C C . GLY A 1 117 ? 8.601 5.049 -16.918 1.00 93.94 117 GLY A C 1
ATOM 978 O O . GLY A 1 117 ? 9.741 5.103 -17.389 1.00 93.94 117 GLY A O 1
ATOM 979 N N . ILE A 1 118 ? 8.237 5.671 -15.804 1.00 91.38 118 ILE A N 1
ATOM 980 C CA . ILE A 1 118 ? 9.153 6.379 -14.920 1.00 91.38 118 ILE A CA 1
ATOM 981 C C . ILE A 1 118 ? 9.168 5.696 -13.553 1.00 91.38 118 ILE A C 1
ATOM 983 O O . ILE A 1 118 ? 8.136 5.434 -12.936 1.00 91.38 118 ILE A O 1
ATOM 987 N N . ASN A 1 119 ? 10.356 5.394 -13.051 1.00 84.69 119 ASN A N 1
ATOM 988 C CA . ASN A 1 119 ? 10.540 4.914 -11.690 1.00 84.69 119 ASN A CA 1
ATOM 989 C C . ASN A 1 119 ? 10.920 6.115 -10.823 1.00 84.69 119 ASN A C 1
ATOM 991 O O . ASN A 1 119 ? 12.092 6.419 -10.616 1.00 84.69 119 ASN A O 1
ATOM 995 N N . GLN A 1 120 ? 9.897 6.797 -10.315 1.00 70.69 120 GLN A N 1
ATOM 996 C CA . GLN A 1 120 ? 10.080 7.801 -9.279 1.00 70.69 120 GLN A CA 1
ATOM 997 C C . GLN A 1 120 ? 10.509 7.078 -8.002 1.00 70.69 120 GLN A C 1
ATOM 999 O O . GLN A 1 120 ? 9.798 6.222 -7.474 1.00 70.69 120 GLN A O 1
ATOM 1004 N N . GLY A 1 121 ? 11.722 7.366 -7.534 1.00 63.09 121 GLY A N 1
ATOM 1005 C CA . GLY A 1 121 ? 12.184 6.862 -6.252 1.00 63.09 121 GLY A CA 1
ATOM 1006 C C . GLY A 1 121 ? 11.242 7.343 -5.155 1.00 63.09 121 GLY A C 1
ATOM 1007 O O . GLY A 1 121 ? 11.114 8.537 -4.926 1.00 63.09 121 GLY A O 1
ATOM 1008 N N . PHE A 1 122 ? 10.586 6.415 -4.472 1.00 64.88 122 PHE A N 1
ATOM 1009 C CA . PHE A 1 122 ? 9.790 6.759 -3.306 1.00 64.88 122 PHE A CA 1
ATOM 1010 C C . PHE A 1 122 ? 10.667 6.850 -2.080 1.00 64.88 122 PHE A C 1
ATOM 1012 O O . PHE A 1 122 ? 11.393 5.895 -1.755 1.00 64.88 122 PHE A O 1
ATOM 1019 N N . ASP A 1 123 ? 10.535 7.957 -1.362 1.00 67.56 123 ASP A N 1
ATOM 1020 C CA . ASP A 1 123 ? 11.209 8.125 -0.093 1.00 67.56 123 ASP A CA 1
ATOM 1021 C C . ASP A 1 123 ? 10.838 6.983 0.851 1.00 67.56 123 ASP A C 1
ATOM 1023 O O . ASP A 1 123 ? 9.732 6.442 0.848 1.00 67.56 123 ASP A O 1
ATOM 1027 N N . LYS A 1 124 ? 11.790 6.551 1.674 1.00 67.88 124 LYS A N 1
ATOM 1028 C CA . LYS A 1 124 ? 11.487 5.586 2.742 1.00 67.88 124 LYS A CA 1
ATOM 1029 C C . LYS A 1 124 ? 10.679 6.230 3.867 1.00 67.88 124 LYS A C 1
ATOM 1031 O O . LYS A 1 124 ? 10.104 5.517 4.686 1.00 67.88 124 LYS A O 1
ATOM 1036 N N . VAL A 1 125 ? 10.717 7.558 3.940 1.00 68.25 125 VAL A N 1
ATOM 1037 C CA . VAL A 1 125 ? 10.117 8.384 4.981 1.00 68.25 125 VAL A CA 1
ATOM 1038 C C . VAL A 1 125 ? 9.642 9.661 4.319 1.00 68.25 125 VAL A C 1
ATOM 1040 O O . VAL A 1 125 ? 10.426 10.307 3.634 1.00 68.25 125 VAL A O 1
ATOM 1043 N N . ARG A 1 126 ? 8.398 10.047 4.565 1.00 78.88 126 ARG A N 1
ATOM 1044 C CA . ARG A 1 126 ? 7.867 11.337 4.138 1.00 78.88 126 ARG A CA 1
ATOM 1045 C C . ARG A 1 126 ? 7.684 12.225 5.362 1.00 78.88 126 ARG A C 1
ATOM 1047 O O . ARG A 1 126 ? 7.313 11.735 6.430 1.00 78.88 126 ARG A O 1
ATOM 1054 N N . LYS A 1 127 ? 7.948 13.524 5.217 1.00 82.12 127 LYS A N 1
ATOM 1055 C CA . LYS A 1 127 ? 7.526 14.508 6.217 1.00 82.12 127 LYS A CA 1
ATOM 1056 C C . LYS A 1 127 ? 6.034 14.786 6.010 1.00 82.12 127 LYS A C 1
ATOM 1058 O O . LYS A 1 127 ? 5.645 15.204 4.920 1.00 82.12 127 LYS A O 1
ATOM 1063 N N . ARG A 1 128 ? 5.229 14.553 7.048 1.00 84.12 128 ARG A N 1
ATOM 1064 C CA . ARG A 1 128 ? 3.807 14.918 7.070 1.00 84.12 128 ARG A CA 1
ATOM 1065 C C . ARG A 1 128 ? 3.647 16.422 6.842 1.00 84.12 128 ARG A C 1
ATOM 1067 O O . ARG A 1 128 ? 4.454 17.207 7.342 1.00 84.12 128 ARG A O 1
ATOM 1074 N N . SER A 1 129 ? 2.624 16.810 6.085 1.00 81.19 129 SER A N 1
ATOM 1075 C CA . SER A 1 129 ? 2.304 18.219 5.850 1.00 81.19 129 SER A CA 1
ATOM 1076 C C . SER A 1 129 ? 1.757 18.873 7.118 1.00 81.19 129 SER A C 1
ATOM 1078 O O . SER A 1 129 ? 0.928 18.289 7.821 1.00 81.19 129 SER A O 1
ATOM 1080 N N . ASP A 1 130 ? 2.186 20.106 7.385 1.00 75.12 130 ASP A N 1
ATOM 1081 C CA . ASP A 1 130 ? 1.667 20.891 8.503 1.00 75.12 130 ASP A CA 1
ATOM 1082 C C . ASP A 1 130 ? 0.143 21.061 8.329 1.00 75.12 130 ASP A C 1
ATOM 1084 O O . ASP A 1 130 ? -0.336 21.379 7.240 1.00 75.12 130 ASP A O 1
ATOM 1088 N N . ASN A 1 131 ? -0.626 20.809 9.391 1.00 82.31 131 ASN A N 1
ATOM 1089 C CA . ASN A 1 131 ? -2.100 20.827 9.421 1.00 82.31 131 ASN A CA 1
ATOM 1090 C C . ASN A 1 131 ? -2.847 19.686 8.706 1.00 82.31 131 ASN A C 1
ATOM 1092 O O . ASN A 1 131 ? -4.077 19.721 8.641 1.00 82.31 131 ASN A O 1
ATOM 1096 N N . GLN A 1 132 ? -2.165 18.648 8.214 1.00 89.44 132 GLN A N 1
ATOM 1097 C CA . GLN A 1 132 ? -2.851 17.462 7.688 1.00 89.44 132 GLN A CA 1
ATOM 1098 C C . GLN A 1 132 ? -3.655 16.777 8.803 1.00 89.44 132 GLN A C 1
ATOM 1100 O O . GLN A 1 132 ? -3.118 16.538 9.880 1.00 89.44 132 GLN A O 1
ATOM 1105 N N . SER A 1 133 ? -4.924 16.437 8.569 1.00 95.44 133 SER A N 1
ATOM 1106 C CA . SER A 1 133 ? -5.719 15.662 9.537 1.00 95.44 133 SER A CA 1
ATOM 1107 C C . SER A 1 133 ? -5.303 14.189 9.540 1.00 95.44 133 SER A C 1
ATOM 1109 O O . SER A 1 133 ? -4.844 13.672 8.522 1.00 95.44 133 SER A O 1
ATOM 1111 N N . LEU A 1 134 ? -5.437 13.525 10.688 1.00 95.62 134 LEU A N 1
ATOM 1112 C CA . LEU A 1 134 ? -5.225 12.087 10.814 1.00 95.62 134 LEU A CA 1
ATOM 1113 C C . LEU A 1 134 ? -6.338 11.348 10.065 1.00 95.62 134 LEU A C 1
ATOM 1115 O O . LEU A 1 134 ? -7.518 11.620 10.273 1.00 95.62 134 LEU A O 1
ATOM 1119 N N . GLN A 1 135 ? -5.963 10.387 9.225 1.00 95.62 135 GLN A N 1
ATOM 1120 C CA . GLN A 1 135 ? -6.910 9.468 8.602 1.00 95.62 135 GLN A CA 1
ATOM 1121 C C . GLN A 1 135 ? -7.024 8.204 9.450 1.00 95.62 135 GLN A C 1
ATOM 1123 O O . GLN A 1 135 ? -6.135 7.354 9.425 1.00 95.62 135 GLN A O 1
ATOM 1128 N N . VAL A 1 136 ? -8.106 8.083 10.214 1.00 96.62 136 VAL A N 1
ATOM 1129 C CA . VAL A 1 136 ? -8.438 6.830 10.900 1.00 96.62 136 VAL A CA 1
ATOM 1130 C C . VAL A 1 136 ? -9.215 5.947 9.930 1.00 96.62 136 VAL A C 1
ATOM 1132 O O . VAL A 1 136 ? -10.089 6.434 9.216 1.00 96.62 136 VAL A O 1
ATOM 1135 N N . SER A 1 137 ? -8.875 4.664 9.869 1.00 96.12 137 SER A N 1
ATOM 1136 C CA . SER A 1 137 ? -9.595 3.685 9.056 1.00 96.12 137 SER A CA 1
ATOM 1137 C C . SER A 1 137 ? -9.762 2.388 9.826 1.00 96.12 137 SER A C 1
ATOM 1139 O O . SER A 1 137 ? -8.806 1.895 10.432 1.00 96.12 137 SER A O 1
ATOM 1141 N N . PHE A 1 138 ? -10.970 1.836 9.777 1.00 96.25 138 PHE A N 1
ATOM 1142 C CA . PHE A 1 138 ? -11.274 0.548 10.384 1.00 96.25 138 PHE A CA 1
ATOM 1143 C C . PHE A 1 138 ? -11.411 -0.529 9.316 1.00 96.25 138 PHE A C 1
ATOM 1145 O O . PHE A 1 138 ? -12.086 -0.342 8.302 1.00 96.25 138 PHE A O 1
ATOM 1152 N N . PHE A 1 139 ? -10.826 -1.691 9.575 1.00 94.69 139 PHE A N 1
ATOM 1153 C CA . PHE A 1 139 ? -10.963 -2.855 8.709 1.00 94.69 139 PHE A CA 1
ATOM 1154 C C . PHE A 1 139 ? -11.547 -4.017 9.498 1.00 94.69 139 PHE A C 1
ATOM 1156 O O . PHE A 1 139 ? -11.357 -4.135 10.703 1.00 94.69 139 PHE A O 1
ATOM 1163 N N . THR A 1 140 ? -12.299 -4.877 8.822 1.00 93.81 140 THR A N 1
ATOM 1164 C CA . THR A 1 140 ? -12.880 -6.077 9.428 1.00 93.81 140 THR A CA 1
ATOM 1165 C C . THR A 1 140 ? -12.343 -7.291 8.688 1.00 93.81 140 THR A C 1
ATOM 1167 O O . THR A 1 140 ? -12.674 -7.527 7.526 1.00 93.81 140 THR A O 1
ATOM 1170 N N . ASN A 1 141 ? -11.488 -8.055 9.361 1.00 91.44 141 ASN A N 1
ATOM 1171 C CA . ASN A 1 141 ? -10.837 -9.221 8.780 1.00 91.44 141 ASN A CA 1
ATOM 1172 C C . ASN A 1 141 ? -11.707 -10.450 9.042 1.00 91.44 141 ASN A C 1
ATOM 1174 O O . ASN A 1 141 ? -11.839 -10.894 10.179 1.00 91.44 141 ASN A O 1
ATOM 1178 N N . VAL A 1 142 ? -12.328 -10.987 7.991 1.00 87.50 142 VAL A N 1
ATOM 1179 C CA . VAL A 1 142 ? -13.266 -12.116 8.064 1.00 87.50 142 VAL A CA 1
ATOM 1180 C C . VAL A 1 142 ? -12.837 -13.204 7.092 1.00 87.50 142 VAL A C 1
ATOM 1182 O O . VAL A 1 142 ? -12.616 -12.945 5.912 1.00 87.50 142 VAL A O 1
ATOM 1185 N N . ILE A 1 143 ? -12.814 -14.444 7.577 1.00 81.88 143 ILE A N 1
ATOM 1186 C CA . ILE A 1 143 ? -12.694 -15.651 6.742 1.00 81.88 143 ILE A CA 1
ATOM 1187 C C . ILE A 1 143 ? -13.789 -16.676 7.095 1.00 81.88 143 ILE A C 1
ATOM 1189 O O . ILE A 1 143 ? -14.085 -17.577 6.315 1.00 81.88 143 ILE A O 1
ATOM 1193 N N . GLU A 1 144 ? -14.425 -16.539 8.261 1.00 85.25 144 GLU A N 1
ATOM 1194 C CA . GLU A 1 144 ? -15.349 -17.531 8.804 1.00 85.25 14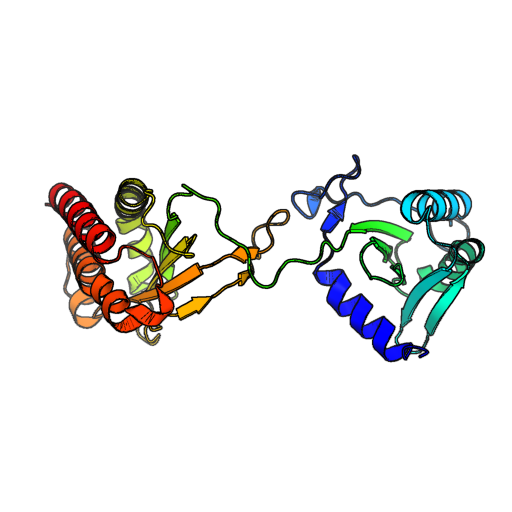4 GLU A CA 1
ATOM 1195 C C . GLU A 1 144 ? -16.813 -17.192 8.502 1.00 85.25 144 GLU A C 1
ATOM 1197 O O . GLU A 1 144 ? -17.263 -16.053 8.623 1.00 85.25 144 GLU A O 1
ATOM 1202 N N . GLU A 1 145 ? -17.593 -18.222 8.171 1.00 85.44 145 GLU A N 1
ATOM 1203 C CA . GLU A 1 145 ? -19.016 -18.092 7.839 1.00 85.44 145 GLU A CA 1
ATOM 1204 C C . GLU A 1 145 ? -19.831 -17.478 8.991 1.00 85.44 145 GLU A C 1
ATOM 1206 O O . GLU A 1 145 ? -20.754 -16.700 8.754 1.00 85.44 145 GLU A O 1
ATOM 1211 N N . LYS A 1 146 ? -19.458 -17.779 10.245 1.00 85.75 146 LYS A N 1
ATOM 1212 C CA . LYS A 1 146 ? -20.163 -17.299 11.443 1.00 85.75 146 LYS A CA 1
ATOM 1213 C C . LYS A 1 146 ? -20.030 -15.790 11.682 1.00 85.75 146 LYS A C 1
ATOM 1215 O O . LYS A 1 146 ? -20.937 -15.192 12.251 1.00 85.75 146 LYS A O 1
ATOM 1220 N N . THR A 1 147 ? -18.949 -15.154 11.226 1.00 90.69 147 THR A N 1
ATOM 1221 C CA . THR A 1 147 ? -18.698 -13.717 11.444 1.00 90.69 147 THR A CA 1
ATOM 1222 C C . THR A 1 147 ? -18.924 -12.858 10.201 1.00 90.69 147 THR A C 1
ATOM 1224 O O . THR A 1 147 ? -18.883 -11.631 10.284 1.00 90.69 147 THR A O 1
ATOM 1227 N N . LYS A 1 148 ? -19.243 -13.462 9.051 1.00 92.75 148 LYS A N 1
ATOM 1228 C CA . LYS A 1 148 ? -19.304 -12.765 7.755 1.00 92.75 148 LYS A CA 1
ATOM 1229 C C . LYS A 1 148 ? -20.291 -11.611 7.645 1.00 92.75 148 LYS A C 1
ATOM 1231 O O . LYS A 1 148 ? -20.125 -10.745 6.791 1.00 92.75 148 LYS A O 1
ATOM 1236 N N . LEU A 1 149 ? -21.337 -11.605 8.469 1.00 92.75 149 LEU A N 1
ATOM 1237 C CA . LEU A 1 149 ? -22.350 -10.551 8.440 1.00 92.75 149 LEU A CA 1
ATOM 1238 C C . LEU A 1 149 ? -21.959 -9.343 9.300 1.00 92.75 149 LEU A C 1
ATOM 1240 O O . LEU A 1 149 ? -22.445 -8.242 9.047 1.00 92.75 149 LEU A O 1
ATOM 1244 N N . ILE A 1 150 ? -21.046 -9.517 10.259 1.00 94.62 150 ILE A N 1
ATOM 1245 C CA . ILE A 1 150 ? -20.643 -8.481 11.218 1.00 94.62 150 ILE A CA 1
ATOM 1246 C C . ILE A 1 150 ? -20.087 -7.218 10.536 1.00 94.62 150 ILE A C 1
ATOM 1248 O O . ILE A 1 150 ? -20.515 -6.130 10.922 1.00 94.62 150 ILE A O 1
ATOM 1252 N N . PRO A 1 151 ? -19.238 -7.288 9.488 1.00 94.88 151 PRO A N 1
ATOM 1253 C CA . PRO A 1 151 ? -18.803 -6.093 8.759 1.00 94.88 151 PRO A CA 1
ATOM 1254 C C . PRO A 1 151 ? -19.964 -5.216 8.277 1.00 94.88 151 PRO A C 1
ATOM 1256 O O . PRO A 1 151 ? -19.965 -3.999 8.461 1.00 94.88 151 PRO A O 1
ATOM 1259 N N . SER A 1 152 ? -21.007 -5.840 7.718 1.00 94.50 152 SER A N 1
ATOM 1260 C CA . SER A 1 152 ? -22.185 -5.121 7.219 1.00 94.50 152 SER A CA 1
ATOM 1261 C C . SER A 1 152 ? -22.971 -4.427 8.332 1.00 94.50 152 SER A C 1
ATOM 1263 O O . SER A 1 152 ? -23.679 -3.454 8.081 1.00 94.50 152 SER A O 1
ATOM 1265 N N . TYR A 1 153 ? -22.836 -4.908 9.569 1.00 94.56 153 TYR A N 1
ATOM 1266 C CA . TYR A 1 153 ? -23.488 -4.326 10.730 1.00 94.56 153 TYR A CA 1
ATOM 1267 C C . TYR A 1 153 ? -22.759 -3.091 11.250 1.00 94.56 153 TYR A C 1
ATOM 1269 O O . TYR A 1 153 ? -23.412 -2.201 11.787 1.00 94.56 153 TYR A O 1
ATOM 1277 N N . LEU A 1 154 ? -21.435 -3.053 11.086 1.00 95.12 154 LEU A N 1
ATOM 1278 C CA . LEU A 1 154 ? -20.553 -2.032 11.645 1.00 95.12 154 LEU A CA 1
ATOM 1279 C C . LEU A 1 154 ? -20.253 -0.884 10.685 1.00 95.12 154 LEU A C 1
ATOM 1281 O O . LEU A 1 154 ? -20.034 0.231 11.145 1.00 95.12 154 LEU A O 1
ATOM 1285 N N . ASN A 1 155 ? -20.225 -1.142 9.374 1.00 94.06 155 ASN A N 1
ATOM 1286 C CA . ASN A 1 155 ? -19.681 -0.213 8.377 1.00 94.06 155 ASN A CA 1
ATOM 1287 C C . ASN A 1 155 ? -20.206 1.225 8.491 1.00 94.06 155 ASN A C 1
ATOM 1289 O O . ASN A 1 155 ? -19.432 2.170 8.364 1.00 94.06 155 ASN A O 1
ATOM 1293 N N . GLU A 1 156 ? -21.509 1.410 8.717 1.00 94.81 156 GLU A N 1
ATOM 1294 C CA . GLU A 1 156 ? -22.088 2.751 8.864 1.00 94.81 156 GLU A CA 1
ATOM 1295 C C . GLU A 1 156 ? -21.582 3.470 10.122 1.00 94.81 156 GLU A C 1
ATOM 1297 O O . GLU A 1 156 ? -21.248 4.651 10.069 1.00 94.81 156 GLU A O 1
ATOM 1302 N N . TYR A 1 157 ? -21.452 2.742 11.230 1.00 97.00 157 TYR A N 1
ATOM 1303 C CA . TYR A 1 157 ? -21.020 3.266 12.519 1.00 97.00 157 TYR A CA 1
ATOM 1304 C C . TYR A 1 157 ? -19.520 3.558 12.554 1.00 97.00 157 TYR A C 1
ATOM 1306 O O . TYR A 1 157 ? -19.112 4.604 13.053 1.00 97.00 157 TYR A O 1
ATOM 1314 N N . LEU A 1 158 ? -18.702 2.679 11.968 1.00 97.44 158 LEU A N 1
ATOM 1315 C CA . LEU A 1 158 ? -17.260 2.901 11.845 1.00 97.44 158 LEU A CA 1
ATOM 1316 C C . LEU A 1 158 ? -16.977 4.167 11.030 1.00 97.44 158 LEU A C 1
ATOM 1318 O O . LEU A 1 158 ? -16.191 4.999 11.465 1.00 97.44 158 LEU A O 1
ATOM 1322 N N . ARG A 1 159 ? -17.707 4.396 9.929 1.00 96.75 159 ARG A N 1
ATOM 1323 C CA . ARG A 1 159 ? -17.588 5.633 9.133 1.00 96.75 159 ARG A CA 1
ATOM 1324 C C . ARG A 1 159 ? -17.946 6.902 9.907 1.00 96.75 159 ARG A C 1
ATOM 1326 O O . ARG A 1 159 ? -17.372 7.956 9.639 1.00 96.75 159 ARG A O 1
ATOM 1333 N N . LEU A 1 160 ? -18.897 6.833 10.842 1.00 97.38 160 LEU A N 1
ATOM 1334 C CA . LEU A 1 160 ? -19.203 7.970 11.718 1.00 97.38 160 LEU A CA 1
ATOM 1335 C C . LEU A 1 160 ? -18.019 8.282 12.639 1.00 97.38 160 LEU A C 1
ATOM 1337 O O . LEU A 1 160 ? -17.651 9.446 12.773 1.00 97.38 160 LEU A O 1
ATOM 1341 N N . ILE A 1 161 ? -17.386 7.250 13.200 1.00 97.94 161 ILE A N 1
ATOM 1342 C CA . ILE A 1 161 ? -16.199 7.401 14.050 1.00 97.94 161 ILE A CA 1
ATOM 1343 C C . ILE A 1 161 ? -15.019 7.949 13.238 1.00 97.94 161 ILE A C 1
ATOM 1345 O O . ILE A 1 161 ? -14.384 8.907 13.666 1.00 97.94 161 ILE A O 1
ATOM 1349 N N . GLU A 1 162 ? -14.757 7.412 12.042 1.00 97.88 162 GLU A N 1
ATOM 1350 C CA . GLU A 1 162 ? -13.703 7.909 11.140 1.00 97.88 162 GLU A CA 1
ATOM 1351 C C . GLU A 1 162 ? -13.866 9.403 10.847 1.00 97.88 162 GLU A C 1
ATOM 1353 O O . GLU A 1 162 ? -12.898 10.162 10.895 1.00 97.88 162 GLU A O 1
ATOM 1358 N N . LYS A 1 163 ? -15.103 9.834 10.577 1.00 97.69 163 LYS A N 1
ATOM 1359 C CA . LYS A 1 163 ? -15.422 11.234 10.301 1.00 97.69 163 LYS A CA 1
ATOM 1360 C C . LYS A 1 163 ? -15.180 12.128 11.517 1.00 97.69 163 LYS A C 1
ATOM 1362 O O . LYS A 1 163 ? -14.596 13.199 11.361 1.00 97.69 163 LYS A O 1
ATOM 1367 N N . ASP A 1 164 ? -15.617 11.705 12.700 1.00 97.25 164 ASP A N 1
ATOM 1368 C CA . ASP A 1 164 ? -15.436 12.473 13.936 1.00 97.25 164 ASP A CA 1
ATOM 1369 C C . ASP A 1 164 ? -13.954 12.577 14.334 1.00 97.25 164 ASP A C 1
ATOM 1371 O O . ASP A 1 164 ? -13.544 13.591 14.902 1.00 97.25 164 ASP A O 1
ATOM 1375 N N . LEU A 1 165 ? -13.138 11.580 13.977 1.00 97.69 165 LEU A N 1
ATOM 1376 C CA . LEU A 1 165 ? -11.694 11.550 14.234 1.00 97.69 165 LEU A CA 1
ATOM 1377 C C . LEU A 1 165 ? -10.843 12.175 13.127 1.00 97.69 165 LEU A C 1
ATOM 1379 O O . LEU A 1 165 ? -9.617 12.202 13.241 1.00 97.69 165 LEU A O 1
ATOM 1383 N N . TYR A 1 166 ? -11.448 12.707 12.065 1.00 97.62 166 TYR A N 1
ATOM 1384 C CA . TYR A 1 166 ? -10.713 13.388 11.004 1.00 97.62 166 TYR A CA 1
ATOM 1385 C C . TYR A 1 166 ? -10.298 14.801 11.445 1.00 97.62 166 TYR A C 1
ATOM 1387 O O . TYR A 1 166 ? -10.852 15.815 11.015 1.00 97.62 166 TYR A O 1
ATOM 1395 N N . LYS A 1 167 ? -9.317 14.861 12.350 1.00 96.88 167 LYS A N 1
ATOM 1396 C CA . LYS A 1 167 ? -8.765 16.093 12.925 1.00 96.88 167 LYS A CA 1
ATOM 1397 C C . LYS A 1 167 ? -7.240 16.059 12.935 1.00 96.88 167 LYS A C 1
ATOM 1399 O O . LYS A 1 167 ? -6.606 15.018 12.758 1.00 96.88 167 LYS A O 1
ATOM 1404 N N . ASN A 1 168 ? -6.621 17.214 13.152 1.00 95.88 168 ASN A N 1
ATOM 1405 C CA . ASN A 1 168 ? -5.177 17.303 13.321 1.00 95.88 168 ASN A CA 1
ATOM 1406 C C . ASN A 1 168 ? -4.778 17.082 14.791 1.00 95.88 168 ASN A C 1
ATOM 1408 O O . ASN A 1 168 ? -4.975 17.965 15.619 1.00 95.88 168 ASN A O 1
ATOM 1412 N N . TYR A 1 169 ? -4.158 15.936 15.076 1.00 94.62 169 TYR A N 1
ATOM 1413 C CA . TYR A 1 169 ? -3.620 15.579 16.398 1.00 94.62 169 TYR A CA 1
ATOM 1414 C C . TYR A 1 169 ? -2.098 15.773 16.531 1.00 94.62 169 TYR A C 1
ATOM 1416 O O . TYR A 1 169 ? -1.491 15.262 17.467 1.00 94.62 169 TYR A O 1
ATOM 1424 N N . GLY A 1 170 ? -1.444 16.460 15.587 1.00 91.88 170 GLY A N 1
ATOM 1425 C CA . GLY A 1 170 ? 0.015 16.616 15.598 1.00 91.88 170 GLY A CA 1
ATOM 1426 C C . GLY A 1 170 ? 0.776 15.300 15.374 1.00 91.88 170 GLY A C 1
ATOM 1427 O O . GLY A 1 170 ? 0.191 14.273 15.020 1.00 91.88 170 GLY A O 1
ATOM 1428 N N . GLY A 1 171 ? 2.100 15.332 15.535 1.00 90.06 171 GLY A N 1
ATOM 1429 C CA . GLY A 1 171 ? 2.980 14.184 15.288 1.00 90.06 171 GLY A CA 1
ATOM 1430 C C . GLY A 1 171 ? 3.176 13.835 13.807 1.00 90.06 171 GLY A C 1
ATOM 1431 O O . GLY A 1 171 ? 2.684 14.506 12.901 1.00 90.06 171 GLY A O 1
ATOM 1432 N N . THR A 1 172 ? 3.919 12.759 13.542 1.00 90.75 172 THR A N 1
ATOM 1433 C CA . THR A 1 172 ? 4.258 12.330 12.171 1.00 90.75 172 THR A CA 1
ATOM 1434 C C . THR A 1 172 ? 3.240 11.381 11.550 1.00 90.75 172 THR A C 1
ATOM 1436 O O . THR A 1 172 ? 3.266 11.207 10.338 1.00 90.75 172 THR A O 1
ATOM 1439 N N . MET A 1 173 ? 2.359 10.774 12.351 1.00 91.56 173 MET A N 1
ATOM 1440 C CA . MET A 1 173 ? 1.376 9.791 11.892 1.00 91.56 173 MET A CA 1
ATOM 1441 C C . MET A 1 173 ? 0.344 10.427 10.953 1.00 91.56 173 MET A C 1
ATOM 1443 O O . MET A 1 173 ? -0.327 11.384 11.327 1.00 91.56 173 MET A O 1
ATOM 1447 N N . GLU A 1 174 ? 0.221 9.892 9.739 1.00 92.81 174 GLU A N 1
ATOM 1448 C CA . GLU A 1 174 ? -0.730 10.368 8.721 1.00 92.81 174 GLU A CA 1
ATOM 1449 C C . GLU A 1 174 ? -2.001 9.516 8.696 1.00 92.81 174 GLU A C 1
ATOM 1451 O O . GLU A 1 174 ? -3.099 10.044 8.510 1.00 92.81 174 GLU A O 1
ATOM 1456 N N . SER A 1 175 ? -1.856 8.214 8.946 1.00 93.81 175 SER A N 1
ATOM 1457 C CA . SER A 1 175 ? -2.968 7.269 9.003 1.00 93.81 175 SER A CA 1
ATOM 1458 C C . SER A 1 175 ? -2.875 6.380 10.238 1.00 93.81 175 SER A C 1
ATOM 1460 O O . SER A 1 175 ? -1.778 5.998 10.650 1.00 93.81 175 SER A O 1
ATOM 1462 N N . LEU A 1 176 ? -4.025 6.018 10.798 1.00 95.31 176 LEU A N 1
ATOM 1463 C CA . LEU A 1 176 ? -4.158 5.001 11.834 1.00 95.31 176 LEU A CA 1
ATOM 1464 C C . LEU A 1 176 ? -5.131 3.927 11.350 1.00 95.31 176 LEU A C 1
ATOM 1466 O O . LEU A 1 176 ? -6.305 4.210 11.125 1.00 95.31 176 LEU A O 1
ATOM 1470 N N . TRP A 1 177 ? -4.636 2.706 11.192 1.00 95.94 177 TRP A N 1
ATOM 1471 C CA . TRP A 1 177 ? -5.425 1.546 10.796 1.00 95.94 177 TRP A CA 1
ATOM 1472 C C . TRP A 1 177 ? -5.714 0.679 12.015 1.00 95.94 177 TRP A C 1
ATOM 1474 O O . TRP A 1 177 ? -4.802 0.349 12.780 1.00 95.94 177 TRP A O 1
ATOM 1484 N N . ILE A 1 178 ? -6.989 0.354 12.198 1.00 96.50 178 ILE A N 1
ATOM 1485 C CA . ILE A 1 178 ? -7.473 -0.463 13.308 1.00 96.50 178 ILE A CA 1
ATOM 1486 C C . ILE A 1 178 ? -8.233 -1.642 12.713 1.00 96.50 178 ILE A C 1
ATOM 1488 O O . ILE A 1 178 ? -9.333 -1.473 12.183 1.00 96.50 178 ILE A O 1
ATOM 1492 N N . ASP A 1 179 ? -7.646 -2.832 12.786 1.00 96.00 179 ASP A N 1
ATOM 1493 C CA . ASP A 1 179 ? -8.306 -4.041 12.300 1.00 96.00 179 ASP A CA 1
ATOM 1494 C C . ASP A 1 179 ? -9.144 -4.695 13.402 1.00 96.00 179 ASP A C 1
ATOM 1496 O O . ASP A 1 179 ? -8.727 -4.799 14.554 1.00 96.00 179 ASP A O 1
ATOM 1500 N N . ILE A 1 180 ? -10.325 -5.181 13.042 1.00 96.62 180 ILE A N 1
ATOM 1501 C CA . ILE A 1 180 ? -11.171 -6.026 13.879 1.00 96.62 180 ILE A CA 1
ATOM 1502 C C . ILE A 1 180 ? -11.018 -7.458 13.361 1.00 96.62 180 ILE A C 1
ATOM 1504 O O . ILE A 1 180 ? -11.562 -7.810 12.309 1.00 96.62 180 ILE A O 1
ATOM 1508 N N . GLU A 1 181 ? -10.259 -8.275 14.090 1.00 96.44 181 GLU A N 1
ATOM 1509 C CA . GLU A 1 181 ? -9.939 -9.658 13.733 1.00 96.44 181 GLU A CA 1
ATOM 1510 C C . GLU A 1 181 ? -11.119 -10.583 14.045 1.00 96.44 181 GLU A C 1
ATOM 1512 O O . GLU A 1 181 ? -11.232 -11.156 15.127 1.00 96.44 181 GLU A O 1
ATOM 1517 N N . LEU A 1 182 ? -12.015 -10.754 13.075 1.00 95.00 182 LEU A N 1
ATOM 1518 C CA . LEU A 1 182 ? -13.189 -11.627 13.157 1.00 95.00 182 LEU A CA 1
ATOM 1519 C C . LEU A 1 182 ? -12.876 -13.069 12.711 1.00 95.00 182 LEU A C 1
ATOM 1521 O O . LEU A 1 182 ? -13.745 -13.774 12.188 1.00 95.00 182 LEU A O 1
ATOM 1525 N N . VAL A 1 183 ? -11.633 -13.503 12.932 1.00 93.19 183 VAL A N 1
ATOM 1526 C CA . VAL A 1 183 ? -11.131 -14.863 12.703 1.00 93.19 183 VAL A CA 1
ATOM 1527 C C . VAL A 1 183 ? -10.644 -15.426 14.036 1.00 93.19 183 VAL A C 1
ATOM 1529 O O . VAL A 1 183 ? -9.692 -14.914 14.621 1.00 93.19 183 VAL A O 1
ATOM 1532 N N . GLU A 1 184 ? -11.263 -16.501 14.524 1.00 91.00 184 GLU A N 1
ATOM 1533 C CA . GLU A 1 184 ? -11.064 -16.969 15.905 1.00 91.00 184 GLU A CA 1
ATOM 1534 C C . GLU A 1 184 ? -9.625 -17.419 16.180 1.00 91.00 184 GLU A C 1
ATOM 1536 O O . GLU A 1 184 ? -9.083 -17.223 17.270 1.00 91.00 184 GLU A O 1
ATOM 1541 N N . LYS A 1 185 ? -8.971 -17.986 15.165 1.00 90.56 185 LYS A N 1
ATOM 1542 C CA . LYS A 1 185 ? -7.585 -18.466 15.252 1.00 90.56 185 LYS A CA 1
ATOM 1543 C C . LYS A 1 185 ? -6.534 -17.377 15.034 1.00 90.56 185 LYS A C 1
ATOM 1545 O O . LYS A 1 185 ? -5.356 -17.647 15.251 1.00 90.56 185 LYS A O 1
ATOM 1550 N N . GLN A 1 186 ? -6.930 -16.194 14.570 1.00 90.06 186 GLN A N 1
ATOM 1551 C CA . GLN A 1 186 ? -6.008 -15.090 14.329 1.00 90.06 186 GLN A CA 1
ATOM 1552 C C . GLN A 1 186 ? -5.735 -14.378 15.651 1.00 90.06 186 GLN A C 1
ATOM 1554 O O . GLN A 1 186 ? -6.659 -14.087 16.406 1.00 90.06 186 GLN A O 1
ATOM 1559 N N . GLU A 1 187 ? -4.467 -14.121 15.954 1.00 92.50 187 GLU A N 1
ATOM 1560 C CA . GLU A 1 187 ? -4.090 -13.318 17.117 1.00 92.50 187 GLU A CA 1
ATOM 1561 C C . GLU A 1 187 ? -4.018 -11.836 16.738 1.00 92.50 187 GLU A C 1
ATOM 1563 O O . GLU A 1 187 ? -3.603 -11.525 15.612 1.00 92.50 187 GLU A O 1
ATOM 1568 N N . PRO A 1 188 ? -4.396 -10.923 17.653 1.00 92.62 188 PRO A N 1
ATOM 1569 C CA . PRO A 1 188 ? -4.306 -9.503 17.388 1.00 92.62 188 PRO A CA 1
ATOM 1570 C C . PRO A 1 188 ? -2.838 -9.067 17.305 1.00 92.62 188 PRO A C 1
ATOM 1572 O O . PRO A 1 188 ? -1.990 -9.424 18.127 1.00 92.62 188 PRO A O 1
ATOM 1575 N N . TYR A 1 189 ? -2.535 -8.258 16.301 1.00 91.31 189 TYR A N 1
ATOM 1576 C CA . TYR A 1 189 ? -1.277 -7.560 16.150 1.00 91.31 189 TYR A CA 1
ATOM 1577 C C . TYR A 1 189 ? -1.196 -6.351 17.090 1.00 91.31 189 TYR A C 1
ATOM 1579 O O . TYR A 1 189 ? -2.048 -5.461 17.024 1.00 91.31 189 TYR A O 1
ATOM 1587 N N . PRO A 1 190 ? -0.125 -6.247 17.898 1.00 91.12 190 PRO A N 1
ATOM 1588 C CA . PRO A 1 190 ? 0.101 -5.066 18.715 1.00 91.12 190 PRO A CA 1
ATOM 1589 C C . PRO A 1 190 ? 0.421 -3.854 17.838 1.00 91.12 190 PRO A C 1
ATOM 1591 O O . PRO A 1 190 ? 0.914 -3.995 16.713 1.00 91.12 190 PRO A O 1
ATOM 1594 N N . PHE A 1 191 ? 0.259 -2.656 18.407 1.00 91.94 191 PHE A N 1
ATOM 1595 C CA . PHE A 1 191 ? 0.610 -1.423 17.710 1.00 91.94 191 PHE A CA 1
ATOM 1596 C C . PHE A 1 191 ? 2.024 -1.422 17.121 1.00 91.94 191 PHE A C 1
ATOM 1598 O O . PHE A 1 191 ? 3.028 -1.586 17.830 1.00 91.94 191 PHE A O 1
ATOM 1605 N N . ARG A 1 192 ? 2.080 -1.134 15.819 1.00 90.88 192 ARG A N 1
ATOM 1606 C CA . ARG A 1 192 ? 3.281 -0.885 15.024 1.00 90.88 192 ARG A CA 1
ATOM 1607 C C . ARG A 1 192 ? 3.150 0.443 14.286 1.00 90.88 192 ARG A C 1
ATOM 1609 O O . ARG A 1 192 ? 2.071 0.817 13.840 1.00 90.88 192 ARG A O 1
ATOM 1616 N N . PHE A 1 193 ? 4.278 1.124 14.107 1.00 90.31 193 PHE A N 1
ATOM 1617 C CA . PHE A 1 193 ? 4.358 2.331 13.291 1.00 90.31 193 PHE A CA 1
ATOM 1618 C C . PHE A 1 193 ? 5.237 2.072 12.069 1.00 90.31 193 PHE A C 1
ATOM 1620 O O . PHE A 1 193 ? 6.434 1.791 12.190 1.00 90.31 193 PHE A O 1
ATOM 1627 N N . GLN A 1 194 ? 4.639 2.141 10.885 1.00 89.75 194 GLN A N 1
ATOM 1628 C CA . GLN A 1 194 ? 5.290 1.874 9.613 1.00 89.75 194 GLN A CA 1
ATOM 1629 C C . GLN A 1 194 ? 5.446 3.170 8.828 1.00 89.75 194 GLN A C 1
ATOM 1631 O O . GLN A 1 194 ? 4.481 3.806 8.425 1.00 89.75 194 GLN A O 1
ATOM 1636 N N . LYS A 1 195 ? 6.694 3.538 8.540 1.00 88.44 195 LYS A N 1
ATOM 1637 C CA . LYS A 1 195 ? 7.013 4.753 7.770 1.00 88.44 195 LYS A CA 1
ATOM 1638 C C . LYS A 1 195 ? 6.454 4.719 6.348 1.00 88.44 195 LYS A C 1
ATOM 1640 O O . LYS A 1 195 ? 6.219 5.770 5.763 1.00 88.44 195 LYS A O 1
ATOM 1645 N N . ARG A 1 196 ? 6.264 3.514 5.807 1.00 87.69 196 ARG A N 1
ATOM 1646 C CA . ARG A 1 196 ? 5.732 3.275 4.471 1.00 87.69 196 ARG A CA 1
ATOM 1647 C C . ARG A 1 196 ? 5.089 1.894 4.395 1.00 87.69 196 ARG A C 1
ATOM 1649 O O . ARG A 1 196 ? 5.711 0.910 4.802 1.00 87.69 196 ARG A O 1
ATOM 1656 N N . VAL A 1 197 ? 3.883 1.831 3.852 1.00 86.25 197 VAL A N 1
ATOM 1657 C CA . VAL A 1 197 ? 3.123 0.606 3.588 1.00 86.25 197 VAL A CA 1
ATOM 1658 C C . VAL A 1 197 ? 2.742 0.600 2.115 1.00 86.25 197 VAL A C 1
ATOM 1660 O O . VAL A 1 197 ? 2.386 1.643 1.579 1.00 86.25 197 VAL A O 1
ATOM 1663 N N . ASN A 1 198 ? 2.861 -0.545 1.442 1.00 80.00 198 ASN A N 1
ATOM 1664 C CA . ASN A 1 198 ? 2.455 -0.660 0.042 1.00 80.00 198 ASN A CA 1
ATOM 1665 C C . ASN A 1 198 ? 0.936 -0.494 -0.063 1.00 80.00 198 ASN A C 1
ATOM 1667 O O . ASN A 1 198 ? 0.204 -1.110 0.709 1.00 80.00 198 ASN A O 1
ATOM 1671 N N . SER A 1 199 ? 0.484 0.272 -1.049 1.00 74.06 199 SER A N 1
ATOM 1672 C CA . SER A 1 199 ? -0.921 0.410 -1.419 1.00 74.06 199 SER A CA 1
ATOM 1673 C C . SER A 1 199 ? -1.145 -0.318 -2.747 1.00 74.06 199 SER A C 1
ATOM 1675 O O . SER A 1 199 ? -1.045 0.291 -3.810 1.00 74.06 199 SER A O 1
ATOM 1677 N N . PRO A 1 200 ? -1.375 -1.645 -2.731 1.0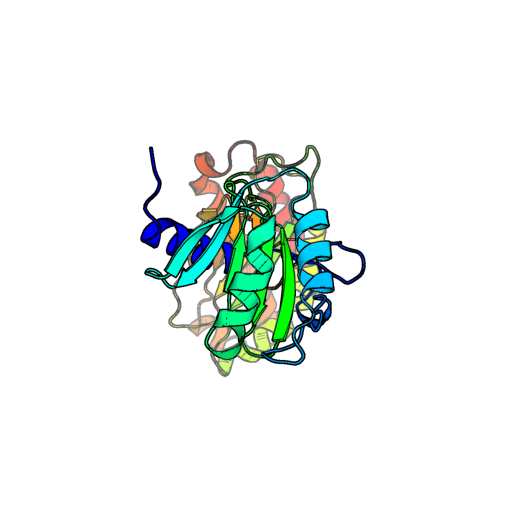0 63.44 200 PRO A N 1
ATOM 1678 C CA . PRO A 1 200 ? -1.484 -2.432 -3.962 1.00 63.44 200 PRO A CA 1
ATOM 1679 C C . PRO A 1 200 ? -2.700 -2.048 -4.816 1.00 63.44 200 PRO A C 1
ATOM 1681 O O . PRO A 1 200 ? -2.762 -2.411 -5.985 1.00 63.44 200 PRO A O 1
ATOM 1684 N N . SER A 1 201 ? -3.669 -1.336 -4.237 1.00 62.09 201 SER A N 1
ATOM 1685 C CA . SER A 1 201 ? -4.869 -0.848 -4.913 1.00 62.09 201 SER A CA 1
ATOM 1686 C C . SER A 1 201 ? -4.678 0.495 -5.623 1.00 62.09 201 SER A C 1
ATOM 1688 O O . SER A 1 201 ? -5.578 0.903 -6.354 1.00 62.09 201 SER A O 1
ATOM 1690 N N . SER A 1 202 ? -3.548 1.185 -5.426 1.00 64.31 202 SER A N 1
ATOM 1691 C CA . SER A 1 202 ? -3.289 2.493 -6.029 1.00 64.31 202 SER A CA 1
ATOM 1692 C C . SER A 1 202 ? -2.129 2.438 -7.017 1.00 64.31 202 SER A C 1
ATOM 1694 O O . SER A 1 202 ? -1.026 2.003 -6.692 1.00 64.31 202 SER A O 1
ATOM 1696 N N . TYR A 1 203 ? -2.395 2.907 -8.235 1.00 64.31 203 TYR A N 1
ATOM 1697 C CA . TYR A 1 203 ? -1.413 3.016 -9.317 1.00 64.31 203 TYR A CA 1
ATOM 1698 C C . TYR A 1 203 ? -0.649 4.346 -9.289 1.00 64.31 203 TYR A C 1
ATOM 1700 O O . TYR A 1 203 ? 0.471 4.424 -9.787 1.00 64.31 203 TYR A O 1
ATOM 1708 N N . THR A 1 204 ? -1.242 5.381 -8.690 1.00 66.00 204 THR A N 1
ATOM 1709 C CA . THR A 1 204 ? -0.669 6.732 -8.585 1.00 66.00 204 THR A CA 1
ATOM 1710 C C . THR A 1 204 ? 0.037 6.960 -7.253 1.00 66.00 204 THR A C 1
ATOM 1712 O O . THR A 1 204 ? 1.048 7.652 -7.198 1.00 66.00 204 THR A O 1
ATOM 1715 N N . ASP A 1 205 ? -0.464 6.332 -6.190 1.00 71.56 205 ASP A N 1
ATOM 1716 C CA . ASP A 1 205 ? 0.054 6.431 -4.827 1.00 71.56 205 ASP A CA 1
ATOM 1717 C C . ASP A 1 205 ? 0.362 5.025 -4.301 1.00 71.56 205 ASP A C 1
ATOM 1719 O O . ASP A 1 205 ? -0.350 4.513 -3.434 1.00 71.56 205 ASP A O 1
ATOM 1723 N N . PRO A 1 206 ? 1.425 4.366 -4.796 1.00 71.25 206 PRO A N 1
ATOM 1724 C CA . PRO A 1 206 ? 1.714 2.967 -4.470 1.00 71.25 206 PRO A CA 1
ATOM 1725 C C . PRO A 1 206 ? 2.124 2.759 -3.009 1.00 71.25 206 PRO A C 1
ATOM 1727 O O . PRO A 1 206 ? 2.401 1.630 -2.594 1.00 71.25 206 PRO A O 1
ATOM 1730 N N . TYR A 1 207 ? 2.182 3.831 -2.213 1.00 82.56 207 TYR A N 1
ATOM 1731 C CA . TYR A 1 207 ? 2.509 3.780 -0.803 1.00 82.56 207 TYR A CA 1
ATOM 1732 C C . TYR A 1 207 ? 1.650 4.726 0.034 1.00 82.56 207 TYR A C 1
ATOM 1734 O O . TYR A 1 207 ? 1.508 5.902 -0.293 1.00 82.56 207 TYR A O 1
ATOM 1742 N N . THR A 1 208 ? 1.213 4.234 1.191 1.00 85.88 208 THR A N 1
ATOM 1743 C CA . THR A 1 208 ? 0.731 5.058 2.305 1.00 85.88 208 THR A CA 1
ATOM 1744 C C . THR A 1 208 ? 1.882 5.276 3.284 1.00 85.88 208 THR A C 1
ATOM 1746 O O . THR A 1 208 ? 2.612 4.339 3.623 1.00 85.88 208 THR A O 1
ATOM 1749 N N . TYR A 1 209 ? 2.083 6.513 3.729 1.00 89.06 209 TYR A N 1
ATOM 1750 C CA . TYR A 1 209 ? 3.197 6.889 4.600 1.00 89.06 209 TYR A CA 1
ATOM 1751 C C . TYR A 1 209 ? 2.760 7.025 6.054 1.00 89.06 209 TYR A C 1
ATOM 1753 O O . TYR A 1 209 ? 1.606 7.318 6.333 1.00 89.06 209 TYR A O 1
ATOM 1761 N N . ASN A 1 210 ? 3.712 6.833 6.972 1.00 90.88 210 ASN A N 1
ATOM 1762 C CA . ASN A 1 210 ? 3.548 7.124 8.399 1.00 90.88 210 ASN A CA 1
ATOM 1763 C C . ASN A 1 210 ? 2.264 6.522 9.009 1.00 90.88 210 ASN A C 1
ATOM 1765 O O . ASN A 1 210 ? 1.464 7.223 9.632 1.00 90.88 210 ASN A O 1
ATOM 1769 N N . VAL A 1 211 ? 2.080 5.217 8.808 1.00 92.44 211 VAL A N 1
ATOM 1770 C CA . VAL A 1 211 ? 0.885 4.464 9.196 1.00 92.44 211 VAL A CA 1
ATOM 1771 C C . VAL A 1 211 ? 1.088 3.836 10.572 1.00 92.44 211 VAL A C 1
ATOM 1773 O O . VAL A 1 211 ? 1.961 2.982 10.754 1.00 92.44 211 VAL A O 1
ATOM 1776 N N . GLY A 1 212 ? 0.277 4.245 11.542 1.00 93.44 212 GLY A N 1
ATOM 1777 C CA . GLY A 1 212 ? 0.049 3.480 12.763 1.00 93.44 212 GLY A CA 1
ATOM 1778 C C . GLY A 1 212 ? -0.918 2.337 12.480 1.00 93.44 212 GLY A C 1
ATOM 1779 O O . GLY A 1 212 ? -1.873 2.511 11.733 1.00 93.44 212 GLY A O 1
ATOM 1780 N N . HIS A 1 213 ? -0.668 1.169 13.052 1.00 93.50 213 HIS A N 1
ATOM 1781 C CA . HIS A 1 213 ? -1.486 -0.011 12.802 1.00 93.50 213 HIS A CA 1
ATOM 1782 C C . HIS A 1 213 ? -1.538 -0.888 14.041 1.00 93.50 213 HIS A C 1
ATOM 1784 O O . HIS A 1 213 ? -0.490 -1.222 14.593 1.00 93.50 213 HIS A O 1
ATOM 1790 N N . PHE A 1 214 ? -2.731 -1.309 14.438 1.00 94.69 214 PHE A N 1
ATOM 1791 C CA . PHE A 1 214 ? -2.954 -2.342 15.447 1.00 94.69 214 PHE A CA 1
ATOM 1792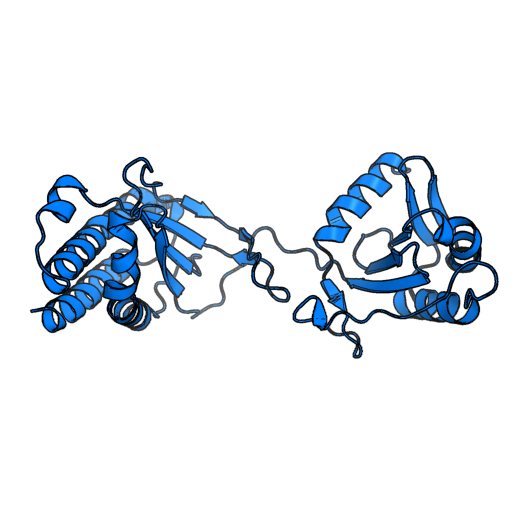 C C . PHE A 1 214 ? -4.276 -3.046 15.161 1.00 94.69 214 PHE A C 1
ATOM 1794 O O . PHE A 1 214 ? -5.038 -2.606 14.303 1.00 94.69 214 PHE A O 1
ATOM 1801 N N . SER A 1 215 ? -4.540 -4.140 15.859 1.00 95.50 215 SER A N 1
ATOM 1802 C CA . SER A 1 215 ? -5.785 -4.872 15.674 1.00 95.50 215 SER A CA 1
ATOM 1803 C C . SER A 1 215 ? -6.363 -5.326 17.000 1.00 95.50 215 SER A C 1
ATOM 1805 O O . SER A 1 215 ? -5.615 -5.659 17.915 1.00 95.50 215 SER A O 1
ATOM 1807 N N . ILE A 1 216 ? -7.680 -5.443 17.051 1.00 95.56 216 ILE A N 1
ATOM 1808 C CA . ILE A 1 216 ? -8.426 -5.967 18.186 1.00 95.56 216 ILE A CA 1
ATOM 1809 C C . ILE A 1 216 ? -9.028 -7.321 17.838 1.00 95.56 216 ILE A C 1
ATOM 1811 O O . ILE A 1 216 ? -9.364 -7.592 16.686 1.00 95.56 216 ILE A O 1
ATOM 1815 N N . LYS A 1 217 ? -9.208 -8.162 18.853 1.00 95.38 217 LYS A N 1
ATOM 1816 C CA . LYS A 1 217 ? -9.847 -9.470 18.717 1.00 95.38 217 LYS A CA 1
ATOM 1817 C C . LYS A 1 217 ? -11.013 -9.568 19.699 1.00 95.38 217 LYS A C 1
ATOM 1819 O O . LYS A 1 217 ? -10.781 -9.405 20.898 1.00 95.38 217 LYS A O 1
ATOM 1824 N N . PRO A 1 218 ? -12.246 -9.826 19.233 1.00 95.38 218 PRO A N 1
ATOM 1825 C CA . PRO A 1 218 ? -13.360 -10.074 20.130 1.00 95.38 218 PRO A CA 1
ATOM 1826 C C . PRO A 1 218 ? -13.232 -11.430 20.825 1.00 95.38 218 PRO A C 1
ATOM 1828 O O . PRO A 1 218 ? -12.618 -12.369 20.318 1.00 95.38 218 PRO A O 1
ATOM 1831 N N . ASP A 1 219 ? -13.888 -11.555 21.971 1.00 95.62 219 ASP A N 1
ATOM 1832 C CA . ASP A 1 219 ? -14.175 -12.843 22.585 1.00 95.62 219 ASP A CA 1
ATOM 1833 C C . ASP A 1 219 ? -15.295 -13.522 21.789 1.00 95.62 219 ASP A C 1
ATOM 1835 O O . ASP A 1 219 ? -16.466 -13.139 21.860 1.00 95.62 219 ASP A O 1
ATOM 1839 N N . PHE A 1 220 ? -14.931 -14.548 21.024 1.00 93.88 220 PHE A N 1
ATOM 1840 C CA . PHE A 1 220 ? -15.865 -15.299 20.189 1.00 93.88 220 PHE A CA 1
ATOM 1841 C C . PHE A 1 220 ? -16.921 -16.046 21.017 1.00 93.88 220 PHE A C 1
ATOM 1843 O O . PHE A 1 220 ? -18.058 -16.162 20.569 1.00 93.88 220 PHE A O 1
ATOM 1850 N N . ASN A 1 221 ? -16.611 -16.461 22.253 1.00 93.31 221 ASN A N 1
ATOM 1851 C CA . ASN A 1 221 ? -17.604 -17.093 23.129 1.00 93.31 221 ASN A CA 1
ATOM 1852 C C . ASN A 1 221 ? -18.670 -16.098 23.592 1.00 93.31 221 ASN A C 1
ATOM 1854 O O . ASN A 1 221 ? -19.804 -16.493 23.874 1.00 93.31 221 ASN A O 1
ATOM 1858 N N . LEU A 1 222 ? -18.301 -14.825 23.748 1.00 94.50 222 LEU A N 1
ATOM 1859 C CA . LEU A 1 222 ? -19.254 -13.762 24.041 1.00 94.50 222 LEU A CA 1
ATOM 1860 C C . LEU A 1 222 ? -20.050 -13.408 22.786 1.00 94.50 222 LEU A C 1
ATOM 1862 O O . LEU A 1 222 ? -21.274 -13.344 22.856 1.00 94.50 222 LEU A O 1
ATOM 1866 N N . LEU A 1 223 ? -19.368 -13.248 21.651 1.00 92.75 223 LEU A N 1
ATOM 1867 C CA . LEU A 1 223 ? -19.971 -12.932 20.358 1.00 92.75 223 LEU A CA 1
ATOM 1868 C C . LEU A 1 223 ? -21.087 -13.924 19.987 1.00 92.75 223 LEU A C 1
ATOM 1870 O O . LEU A 1 223 ? -22.179 -13.495 19.623 1.00 92.75 223 LEU A O 1
ATOM 1874 N N . ASP A 1 224 ? -20.854 -15.227 20.186 1.00 90.31 224 ASP A N 1
ATOM 1875 C CA . ASP A 1 224 ? -21.819 -16.303 19.910 1.00 90.31 224 ASP A CA 1
ATOM 1876 C C . ASP A 1 224 ? -23.078 -16.241 20.801 1.00 90.31 224 ASP A C 1
ATOM 1878 O O . ASP A 1 224 ? -24.125 -16.793 20.456 1.00 90.31 224 ASP A O 1
ATOM 1882 N N . LYS A 1 225 ? -23.005 -15.568 21.956 1.00 93.56 225 LYS A N 1
ATOM 1883 C CA . LYS A 1 225 ? -24.138 -15.397 22.882 1.00 93.56 225 LYS A CA 1
ATOM 1884 C C . LYS A 1 225 ? -24.982 -14.161 22.568 1.00 93.56 225 LYS A C 1
ATOM 1886 O O . LYS A 1 225 ? -26.093 -14.047 23.091 1.00 93.56 225 LYS A O 1
ATOM 1891 N N . LEU A 1 226 ? -24.479 -13.226 21.759 1.00 93.00 226 LEU A N 1
ATOM 1892 C CA . LEU A 1 226 ? -25.183 -11.987 21.435 1.00 93.00 226 LEU A CA 1
ATOM 1893 C C . LEU A 1 226 ? -26.244 -12.252 20.363 1.00 93.00 226 LEU A C 1
ATOM 1895 O O . LEU A 1 226 ? -25.945 -12.633 19.237 1.00 93.00 226 LEU A O 1
ATOM 1899 N N . GLN A 1 227 ? -27.511 -12.030 20.715 1.00 82.94 227 GLN A N 1
ATOM 1900 C CA . GLN A 1 227 ? -28.645 -12.449 19.882 1.00 82.94 227 GLN A CA 1
ATOM 1901 C C . GLN A 1 227 ? -29.127 -11.401 18.869 1.00 82.94 227 GLN A C 1
ATOM 1903 O O . GLN A 1 227 ? -30.034 -11.684 18.088 1.00 82.94 227 GLN A O 1
ATOM 1908 N N . SER A 1 228 ? -28.570 -10.186 18.867 1.00 91.38 228 SER A N 1
ATOM 1909 C CA . SER A 1 228 ? -29.016 -9.114 17.969 1.00 91.38 228 SER A CA 1
ATOM 1910 C C . SER A 1 228 ? -27.859 -8.336 17.347 1.00 91.38 228 SER A C 1
ATOM 1912 O O . SER A 1 228 ? -26.801 -8.175 17.958 1.00 91.38 228 SER A O 1
ATOM 1914 N N . LYS A 1 229 ? -28.103 -7.790 16.143 1.00 92.62 229 LYS A N 1
ATOM 1915 C CA . LYS A 1 229 ? -27.178 -6.884 15.438 1.00 92.62 229 LYS A CA 1
ATOM 1916 C C . LYS A 1 229 ? -26.703 -5.758 16.362 1.00 92.62 229 LYS A C 1
ATOM 1918 O O . LYS A 1 229 ? -25.504 -5.528 16.464 1.00 92.62 229 LYS A O 1
ATOM 1923 N N . SER A 1 230 ? -27.627 -5.082 17.048 1.00 94.12 230 SER A N 1
ATOM 1924 C CA . SER A 1 230 ? -27.293 -3.936 17.901 1.00 94.12 230 SER A CA 1
ATOM 1925 C C . SER A 1 230 ? -26.396 -4.322 19.073 1.00 94.12 230 SER A C 1
ATOM 1927 O O . SER A 1 230 ? -25.458 -3.593 19.372 1.00 94.12 230 SER A O 1
ATOM 1929 N N . LEU A 1 231 ? -26.628 -5.481 19.702 1.00 95.50 231 LEU A N 1
ATOM 1930 C CA . LEU A 1 231 ? -25.784 -5.959 20.801 1.00 95.50 231 LEU A CA 1
ATOM 1931 C C . LEU A 1 231 ? -24.371 -6.316 20.327 1.00 95.50 231 LEU A C 1
ATOM 1933 O O . LEU A 1 231 ? -23.406 -5.975 21.005 1.00 95.50 231 LEU A O 1
ATOM 1937 N N . ILE A 1 232 ? -24.246 -6.944 19.153 1.00 95.50 232 ILE A N 1
ATOM 1938 C CA . ILE A 1 232 ? -22.945 -7.219 18.526 1.00 95.50 232 ILE A CA 1
ATOM 1939 C C . ILE A 1 232 ? -22.204 -5.908 18.248 1.00 95.50 232 ILE A C 1
ATOM 1941 O O . ILE A 1 232 ? -21.035 -5.779 18.604 1.00 95.50 232 ILE A O 1
ATOM 1945 N N . CYS A 1 233 ? -22.881 -4.920 17.654 1.00 96.56 233 CYS A N 1
ATOM 1946 C CA . CYS A 1 233 ? -22.277 -3.617 17.393 1.00 96.56 233 CYS A CA 1
ATOM 1947 C C . CYS A 1 233 ? -21.842 -2.926 18.688 1.00 96.56 233 CYS A C 1
ATOM 1949 O O . CYS A 1 233 ? -20.699 -2.496 18.771 1.00 96.56 233 CYS A O 1
ATOM 1951 N N . LEU A 1 234 ? -22.708 -2.853 19.705 1.00 96.69 234 LEU A N 1
ATOM 1952 C CA . LEU A 1 234 ? -22.377 -2.235 20.993 1.00 96.69 234 LEU A CA 1
ATOM 1953 C C . LEU A 1 234 ? -21.125 -2.861 21.611 1.00 96.69 234 LEU A C 1
ATOM 1955 O O . LEU A 1 234 ? -20.202 -2.136 21.965 1.00 96.69 234 LEU A O 1
ATOM 1959 N N . TYR A 1 235 ? -21.064 -4.193 21.648 1.00 97.25 235 TYR A N 1
ATOM 1960 C CA . TYR A 1 235 ? -19.907 -4.917 22.164 1.00 97.25 235 TYR A CA 1
ATOM 1961 C C . TYR A 1 235 ? -18.610 -4.579 21.410 1.00 97.25 235 TYR A C 1
ATOM 1963 O O . TYR A 1 235 ? -17.583 -4.308 22.027 1.00 97.25 235 TYR A O 1
ATOM 1971 N N . LEU A 1 236 ? -18.645 -4.567 20.076 1.00 97.00 236 LEU A N 1
ATOM 1972 C CA . LEU A 1 236 ? -17.452 -4.287 19.273 1.00 97.00 236 LEU A CA 1
ATOM 1973 C C . LEU A 1 236 ? -17.014 -2.819 19.374 1.00 97.00 236 LEU A C 1
ATOM 1975 O O . LEU A 1 236 ? -15.817 -2.543 19.348 1.00 97.00 236 LEU A O 1
ATOM 1979 N N . ILE A 1 237 ? -17.954 -1.884 19.534 1.00 97.06 237 ILE A N 1
ATOM 1980 C CA . ILE A 1 237 ? -17.638 -0.472 19.787 1.00 97.06 237 ILE A CA 1
ATOM 1981 C C . ILE A 1 237 ? -17.034 -0.287 21.187 1.00 97.06 237 ILE A C 1
ATOM 1983 O O . ILE A 1 237 ? -16.066 0.458 21.324 1.00 97.06 237 ILE A O 1
ATOM 1987 N N . ASP A 1 238 ? -17.530 -0.996 22.204 1.00 95.81 238 ASP A N 1
ATOM 1988 C CA . ASP A 1 238 ? -16.924 -0.998 23.544 1.00 95.81 238 ASP A CA 1
ATOM 1989 C C . ASP A 1 238 ? -15.488 -1.535 23.510 1.00 95.81 238 ASP A C 1
ATOM 1991 O O . ASP A 1 238 ? -14.572 -0.910 24.047 1.00 95.81 238 ASP A O 1
ATOM 1995 N N . LEU A 1 239 ? -15.264 -2.637 22.792 1.00 96.25 239 LEU A N 1
ATOM 1996 C CA . LEU A 1 239 ? -13.929 -3.197 22.606 1.00 96.25 239 LEU A CA 1
ATOM 1997 C C . LEU A 1 239 ? -12.979 -2.208 21.904 1.00 96.25 239 LEU A C 1
ATOM 1999 O O . LEU A 1 239 ? -11.813 -2.090 22.285 1.00 96.25 239 LEU A O 1
ATOM 2003 N N . LEU A 1 240 ? -13.470 -1.455 20.912 1.00 95.44 240 LEU A N 1
ATOM 2004 C CA . LEU A 1 240 ? -12.697 -0.389 20.266 1.00 95.44 240 LEU A CA 1
ATOM 2005 C C . LEU A 1 240 ? -12.332 0.732 21.250 1.00 95.44 240 LEU A C 1
ATOM 2007 O O . LEU A 1 240 ? -11.169 1.143 21.270 1.00 95.44 240 LEU A O 1
ATOM 2011 N N . CYS A 1 241 ? -13.267 1.191 22.090 1.00 93.44 241 CYS A N 1
ATOM 2012 C CA . CYS A 1 241 ? -12.986 2.188 23.132 1.00 93.44 241 CYS A CA 1
ATOM 2013 C C . CYS A 1 241 ? -11.851 1.744 24.054 1.00 93.44 241 CYS A C 1
ATOM 2015 O O . CYS A 1 241 ? -10.952 2.526 24.360 1.00 93.44 241 CYS A O 1
ATOM 2017 N N . GLU A 1 242 ? -11.887 0.491 24.506 1.00 92.25 242 GLU A N 1
ATOM 2018 C CA . GLU A 1 242 ? -10.878 -0.055 25.414 1.00 92.25 242 GLU A CA 1
ATOM 2019 C C . GLU A 1 242 ? -9.503 -0.142 24.741 1.00 92.25 242 GLU A C 1
ATOM 2021 O O . GLU A 1 242 ? -8.479 0.193 25.353 1.00 92.25 242 GLU A O 1
ATOM 2026 N N . SER A 1 243 ? -9.492 -0.522 23.460 1.00 90.44 243 SER A N 1
ATOM 2027 C CA . SER A 1 243 ? -8.276 -0.743 22.677 1.00 90.44 243 SER A CA 1
ATOM 2028 C C . SER A 1 243 ? -7.433 0.507 22.449 1.00 90.44 243 SER A C 1
ATOM 2030 O O . SER A 1 243 ? -6.225 0.402 22.248 1.00 90.44 243 SER A O 1
ATOM 2032 N N . ILE A 1 244 ? -8.013 1.708 22.551 1.00 90.19 244 ILE A N 1
ATOM 2033 C CA . ILE A 1 244 ? -7.269 2.954 22.325 1.00 90.19 244 ILE A CA 1
ATOM 2034 C C . ILE A 1 244 ? -6.086 3.109 23.290 1.00 90.19 244 ILE A C 1
ATOM 2036 O O . ILE A 1 244 ? -5.075 3.744 22.977 1.00 90.19 244 ILE A O 1
ATOM 2040 N N . ASN A 1 245 ? -6.177 2.465 24.457 1.00 85.31 245 ASN A N 1
ATOM 2041 C CA . ASN A 1 245 ? -5.111 2.429 25.447 1.00 85.31 245 ASN A CA 1
ATOM 2042 C C . ASN A 1 245 ? -3.853 1.701 24.951 1.00 85.31 245 ASN A C 1
ATOM 2044 O O . ASN A 1 245 ? -2.775 1.937 25.502 1.00 85.31 245 ASN A O 1
ATOM 2048 N N . GLU A 1 246 ? -3.928 0.880 23.901 1.00 80.25 246 GLU A N 1
ATOM 2049 C CA . GLU A 1 246 ? -2.748 0.261 23.289 1.00 80.25 246 GLU A CA 1
ATOM 2050 C C . GLU A 1 246 ? -1.722 1.301 22.817 1.00 80.25 246 GLU A C 1
ATOM 2052 O O . GLU A 1 246 ? -0.510 1.092 22.948 1.00 80.25 246 GLU A O 1
ATOM 2057 N N . LEU A 1 247 ? -2.192 2.462 22.350 1.00 81.06 247 LEU A N 1
ATOM 2058 C CA . LEU A 1 247 ? -1.337 3.571 21.928 1.00 81.06 247 LEU A CA 1
ATOM 2059 C C . LEU A 1 247 ? -0.608 4.218 23.117 1.00 81.06 247 LEU A C 1
ATOM 2061 O O . LEU A 1 247 ? 0.554 4.616 22.992 1.00 81.06 247 LEU A O 1
ATOM 2065 N N . SER A 1 248 ? -1.232 4.262 24.300 1.00 75.38 248 SER A N 1
ATOM 2066 C CA . SER A 1 248 ? -0.662 4.907 25.496 1.00 75.38 248 SER A CA 1
ATOM 2067 C C . SER A 1 248 ? 0.686 4.299 25.915 1.00 75.38 248 SER A C 1
ATOM 2069 O O . SER A 1 248 ? 1.592 5.006 26.368 1.00 75.38 248 SER A O 1
ATOM 2071 N N . ASN A 1 249 ? 0.870 3.000 25.660 1.00 72.38 249 ASN A N 1
ATOM 2072 C CA . ASN A 1 249 ? 2.087 2.245 25.965 1.00 72.38 249 ASN A CA 1
ATOM 2073 C C . ASN A 1 249 ? 3.220 2.478 24.947 1.00 72.38 249 ASN A C 1
ATOM 2075 O O . ASN A 1 249 ? 4.304 1.895 25.057 1.00 72.38 249 ASN A O 1
ATOM 2079 N N . ARG A 1 250 ? 2.987 3.322 23.934 1.00 79.69 250 ARG A N 1
ATOM 2080 C CA . ARG A 1 250 ? 3.871 3.521 22.778 1.00 79.69 250 ARG A CA 1
ATOM 2081 C C . ARG A 1 250 ? 4.296 4.979 22.587 1.00 79.69 250 ARG A C 1
ATOM 2083 O O . ARG A 1 250 ? 4.700 5.348 21.490 1.00 79.69 250 ARG A O 1
ATOM 2090 N N . LYS A 1 251 ? 4.338 5.785 23.661 1.00 69.12 251 LYS A N 1
ATOM 2091 C CA . LYS A 1 251 ? 4.727 7.219 23.641 1.00 69.12 251 LYS A CA 1
ATOM 2092 C C . LYS A 1 251 ? 5.959 7.543 22.783 1.00 69.12 251 LYS A C 1
ATOM 2094 O O . LYS A 1 251 ? 5.933 8.492 22.012 1.00 69.12 251 LYS A O 1
ATOM 2099 N N . LYS A 1 252 ? 7.023 6.731 22.856 1.00 73.75 252 LYS A N 1
ATOM 2100 C CA . LYS A 1 252 ? 8.238 6.936 22.037 1.00 73.75 252 LYS A CA 1
ATOM 2101 C C . LYS A 1 252 ? 7.983 6.838 20.527 1.00 73.75 252 LYS A C 1
ATOM 2103 O O . LYS A 1 252 ? 8.653 7.524 19.769 1.00 73.75 252 LYS A O 1
ATOM 2108 N N . ALA A 1 253 ? 7.067 5.971 20.098 1.00 74.88 253 ALA A N 1
ATOM 2109 C CA . ALA A 1 253 ? 6.710 5.806 18.689 1.00 74.88 253 ALA A CA 1
ATOM 2110 C C . ALA A 1 253 ? 5.739 6.893 18.203 1.00 74.88 253 ALA A C 1
ATOM 2112 O O . ALA A 1 253 ? 5.735 7.209 17.020 1.00 74.88 253 ALA A O 1
ATOM 2113 N N . LEU A 1 254 ? 4.946 7.458 19.117 1.00 81.25 254 LEU A N 1
ATOM 2114 C CA . LEU A 1 254 ? 3.947 8.487 18.830 1.00 81.25 254 LEU A CA 1
ATOM 2115 C C . LEU A 1 254 ? 4.558 9.889 18.653 1.00 81.25 254 LEU A C 1
ATOM 2117 O O . LEU A 1 254 ? 3.999 10.706 17.926 1.00 81.25 254 LEU A O 1
ATOM 2121 N N . GLY A 1 255 ? 5.722 10.160 19.253 1.00 85.25 255 GLY A N 1
ATOM 2122 C CA . GLY A 1 255 ? 6.409 11.448 19.108 1.00 85.25 255 GLY A CA 1
ATOM 2123 C C . GLY A 1 255 ? 5.535 12.608 19.591 1.00 85.25 255 GLY A C 1
ATOM 2124 O O . GLY A 1 255 ? 5.012 12.552 20.700 1.00 85.25 255 GLY A O 1
ATOM 2125 N N . ASP A 1 256 ? 5.348 13.620 18.741 1.00 89.50 256 ASP A N 1
ATOM 2126 C CA . ASP A 1 256 ? 4.545 14.820 19.037 1.00 89.50 256 ASP A CA 1
ATOM 2127 C C . ASP A 1 256 ? 3.030 14.624 18.826 1.00 89.50 256 ASP A C 1
ATOM 2129 O O . ASP A 1 256 ? 2.282 15.594 18.715 1.00 89.50 256 ASP A O 1
ATOM 2133 N N . PHE A 1 257 ? 2.565 13.381 18.694 1.00 92.19 257 PHE A N 1
ATOM 2134 C CA . PHE A 1 257 ? 1.142 13.071 18.588 1.00 92.19 257 PHE A CA 1
ATOM 2135 C C . PHE A 1 257 ? 0.436 13.311 19.927 1.00 92.19 257 PHE A C 1
ATOM 2137 O O . PHE A 1 257 ? 0.798 12.715 20.948 1.00 92.19 257 PHE A O 1
ATOM 2144 N N . ASP A 1 258 ? -0.602 14.146 19.916 1.00 93.44 258 ASP A N 1
ATOM 2145 C CA . ASP A 1 258 ? -1.423 14.450 21.085 1.00 93.44 258 ASP A CA 1
ATOM 2146 C C . ASP A 1 258 ? -2.395 13.301 21.383 1.00 93.44 258 ASP A C 1
ATOM 2148 O O . ASP A 1 258 ? -3.586 13.325 21.058 1.00 93.44 258 ASP A O 1
ATOM 2152 N N . PHE A 1 259 ? -1.847 12.261 22.011 1.00 92.81 259 PHE A N 1
ATOM 2153 C CA . PHE A 1 259 ? -2.601 11.074 22.392 1.00 92.81 259 PHE A CA 1
ATOM 2154 C C . PHE A 1 259 ? -3.748 11.389 23.357 1.00 92.81 259 PHE A C 1
ATOM 2156 O O . PHE A 1 259 ? -4.793 10.758 23.256 1.00 92.81 259 PHE A O 1
ATOM 2163 N N . SER A 1 260 ? -3.581 12.345 24.273 1.00 92.44 260 SER A N 1
ATOM 2164 C CA . SER A 1 260 ? -4.610 12.661 25.269 1.00 92.44 260 SER A CA 1
ATOM 2165 C C . SER A 1 260 ? -5.862 13.231 24.603 1.00 92.44 260 SER A C 1
ATOM 2167 O O . SER A 1 260 ? -6.971 12.767 24.874 1.00 92.44 260 SER A O 1
ATOM 2169 N N . THR A 1 261 ? -5.685 14.193 23.691 1.00 95.44 261 THR A N 1
ATOM 2170 C CA . THR A 1 261 ? -6.800 14.765 22.924 1.00 95.44 261 THR A CA 1
ATOM 2171 C C . THR A 1 261 ? -7.414 13.722 21.995 1.00 95.44 261 THR A C 1
ATOM 2173 O O . THR A 1 261 ? -8.635 13.572 21.967 1.00 95.44 261 THR A O 1
ATOM 2176 N N . PHE A 1 262 ? -6.583 12.941 21.293 1.00 96.06 262 PHE A N 1
ATOM 2177 C CA . PHE A 1 262 ? -7.068 11.863 20.431 1.00 96.06 262 PHE A CA 1
ATOM 2178 C C . PHE A 1 262 ? -7.888 10.820 21.198 1.00 96.06 262 PHE A C 1
ATOM 2180 O O . PHE A 1 262 ? -8.961 10.437 20.748 1.00 96.06 262 PHE A O 1
ATOM 2187 N N . GLN A 1 263 ? -7.419 10.385 22.367 1.00 95.38 263 GLN A N 1
ATOM 2188 C CA . GLN A 1 263 ? -8.119 9.418 23.207 1.00 95.38 263 GLN A CA 1
ATOM 2189 C C . GLN A 1 263 ? -9.487 9.943 23.652 1.00 95.38 263 GLN A C 1
ATOM 2191 O O . GLN A 1 263 ? -10.470 9.207 23.582 1.00 95.38 263 GLN A O 1
ATOM 2196 N N . SER A 1 264 ? -9.555 11.202 24.096 1.00 96.00 264 SER A N 1
ATOM 2197 C CA . SER A 1 264 ? -10.818 11.829 24.494 1.00 96.00 264 SER A CA 1
ATOM 2198 C C . SER A 1 264 ? -11.807 11.874 23.328 1.00 96.00 264 SER A C 1
ATOM 2200 O O . SER A 1 264 ? -12.950 11.446 23.478 1.00 96.00 264 SER A O 1
ATOM 2202 N N . ASP A 1 265 ? -11.354 12.329 22.158 1.00 97.75 265 ASP A N 1
ATOM 2203 C CA . ASP A 1 265 ? -12.172 12.391 20.944 1.00 97.75 265 ASP A CA 1
ATOM 2204 C C . ASP A 1 265 ? -12.633 11.001 20.478 1.00 97.75 265 ASP A C 1
ATOM 2206 O O . ASP A 1 265 ? -13.772 10.842 20.044 1.00 97.75 265 ASP A O 1
ATOM 2210 N N . PHE A 1 266 ? -11.768 9.988 20.582 1.00 97.12 266 PHE A N 1
ATOM 2211 C CA . PHE A 1 266 ? -12.082 8.604 20.222 1.00 97.12 266 PHE A CA 1
ATOM 2212 C C . PHE A 1 266 ? -13.210 8.048 21.087 1.00 97.12 266 PHE A C 1
ATOM 2214 O O . PHE A 1 266 ? -14.193 7.526 20.564 1.00 97.12 266 PHE A O 1
ATOM 2221 N N . ILE A 1 267 ? -13.099 8.212 22.408 1.00 96.81 267 ILE A N 1
ATOM 2222 C CA . ILE A 1 267 ? -14.132 7.776 23.351 1.00 96.81 267 ILE A CA 1
ATOM 2223 C C . ILE A 1 267 ? -15.443 8.528 23.086 1.00 96.81 267 ILE A C 1
ATOM 2225 O O . ILE A 1 267 ? -16.503 7.905 23.036 1.00 96.81 267 ILE A O 1
ATOM 2229 N N . GLU A 1 268 ? -15.389 9.843 22.859 1.00 97.75 268 GLU A N 1
ATOM 2230 C CA . GLU A 1 268 ? -16.578 10.641 22.543 1.00 97.75 268 GLU A CA 1
ATOM 2231 C C . GLU A 1 268 ? -17.267 10.162 21.252 1.00 97.75 268 GLU A C 1
ATOM 2233 O O . GLU A 1 268 ? -18.489 9.988 21.228 1.00 97.75 268 GLU A O 1
ATOM 2238 N N . ALA A 1 269 ? -16.499 9.909 20.188 1.00 97.75 269 ALA A N 1
ATOM 2239 C CA . ALA A 1 269 ? -17.017 9.417 18.912 1.00 97.75 269 ALA A CA 1
ATOM 2240 C C . ALA A 1 269 ? -17.704 8.049 19.065 1.00 97.75 269 ALA A C 1
ATOM 2242 O O . ALA A 1 269 ? -18.801 7.830 18.539 1.00 97.75 269 ALA A O 1
ATOM 2243 N N . CYS A 1 270 ? -17.104 7.142 19.836 1.00 97.06 270 CYS A N 1
ATOM 2244 C CA . CYS A 1 270 ? -17.705 5.850 20.135 1.00 97.06 270 CYS A CA 1
ATOM 2245 C C . CYS A 1 270 ? -18.981 5.975 20.984 1.00 97.06 270 CYS A C 1
ATOM 2247 O O . CYS A 1 270 ? -19.974 5.313 20.682 1.00 97.06 270 CYS A O 1
ATOM 2249 N N . GLU A 1 271 ? -19.013 6.843 22.000 1.00 96.81 271 GLU A N 1
ATOM 2250 C CA . GLU A 1 271 ? -20.215 7.058 22.820 1.00 96.81 271 GLU A CA 1
ATOM 2251 C C . GLU A 1 271 ? -21.380 7.651 22.008 1.00 96.81 271 GLU A C 1
ATOM 2253 O O . GLU A 1 271 ? -22.529 7.228 22.178 1.00 96.81 271 GLU A O 1
ATOM 2258 N N . LYS A 1 272 ? -21.102 8.549 21.051 1.00 97.06 272 LYS A N 1
ATOM 2259 C CA . LYS A 1 272 ? -22.116 9.024 20.091 1.00 97.06 272 LYS A CA 1
ATOM 2260 C C . LYS A 1 272 ? -22.713 7.869 19.298 1.00 97.06 272 LYS A C 1
ATOM 2262 O O . LYS A 1 272 ? -23.935 7.751 19.230 1.00 97.06 272 LYS A O 1
ATOM 2267 N N . VAL A 1 273 ? -21.883 6.982 18.751 1.00 96.88 273 VAL A N 1
ATOM 2268 C CA . VAL A 1 273 ? -22.360 5.787 18.039 1.00 96.88 273 VAL A CA 1
ATOM 2269 C C . VAL A 1 273 ? -23.179 4.875 18.954 1.00 96.88 273 VAL A C 1
ATOM 2271 O O . VAL A 1 273 ? -24.260 4.430 18.567 1.00 96.88 273 VAL A O 1
ATOM 2274 N N . LYS A 1 274 ? -22.722 4.630 20.186 1.00 95.81 274 LYS A N 1
ATOM 2275 C CA . LYS A 1 274 ? -23.456 3.807 21.160 1.00 95.81 274 LYS A CA 1
ATOM 2276 C C . LYS A 1 274 ? -24.830 4.384 21.488 1.00 95.81 274 LYS A C 1
ATOM 2278 O O . LYS A 1 274 ? -25.761 3.616 21.701 1.00 95.81 274 LYS A O 1
ATOM 2283 N N . SER A 1 275 ? -24.978 5.710 21.508 1.00 94.62 275 SER A N 1
ATOM 2284 C CA . SER A 1 275 ? -26.281 6.357 21.704 1.00 94.62 275 SER A CA 1
ATOM 2285 C C . SER A 1 275 ? -27.267 6.110 20.555 1.00 94.62 275 SER A C 1
ATOM 2287 O O . SER A 1 275 ? -28.464 6.069 20.803 1.00 94.62 275 SER A O 1
ATOM 2289 N N . ILE A 1 276 ? -26.776 5.891 19.328 1.00 94.56 276 ILE A N 1
ATOM 2290 C CA . ILE A 1 276 ? -27.596 5.573 18.144 1.00 94.56 276 ILE A CA 1
ATOM 2291 C C . ILE A 1 276 ? -28.027 4.097 18.155 1.00 94.56 276 ILE A C 1
ATOM 2293 O O . ILE A 1 276 ? -29.072 3.744 17.616 1.00 94.56 276 ILE A O 1
ATOM 2297 N N . LEU A 1 277 ? -27.198 3.226 18.737 1.00 89.75 277 LEU A N 1
ATOM 2298 C CA . LEU A 1 277 ? -27.413 1.777 18.793 1.00 89.75 277 LEU A CA 1
ATOM 2299 C C . LEU A 1 277 ? -28.383 1.320 19.897 1.00 89.75 277 LEU A C 1
ATOM 2301 O O . LEU A 1 277 ? -28.836 0.172 19.844 1.00 89.75 277 LEU A O 1
ATOM 2305 N N . LYS A 1 278 ? -28.636 2.173 20.898 1.00 83.75 278 LYS A N 1
ATOM 2306 C CA . LYS A 1 278 ? -29.559 1.939 22.023 1.00 83.75 278 LYS A CA 1
ATOM 2307 C C . LYS A 1 278 ? -30.996 2.261 21.633 1.00 83.75 278 LYS A C 1
ATOM 2309 O O . LYS A 1 278 ? -31.873 1.463 22.029 1.00 83.75 278 LYS A O 1
#

Organism: NCBI:txid703342

pLDDT: mean 91.04, std 8.37, range [46.44, 98.0]

Secondary structure (DSSP, 8-state):
-PPPHHHHHHHHHHHHTT-EEB-TTSSBPSSGGG---EE--SGGG--HHHHHHHHHHHTTT-SEEEEEEETTEEEEEEGGGHHHHHHHHTTTS-EEEE-TTS-EEEEE-TTSEEEEEE-PPPPSS-PPPTTPPPEEEEEEE--STTTTTHHHHHHHHHHHHHHHT-S---SS--EEEEEEE--TTPPPPPPEEEEEEE-TT-SS--EEEEEEEEEE---HHHHTT--SHHHHHHHHHHHHHHHTHHHHTTHHHHTT--HHHHHHHHHHHHHHHHHHH-

Sequence (278 aa):
MSRDFKQIFKDYQKKYHLCHWLDKNEQVASNEGEVFWQYCGLTDDFKEELVNAVIETFFKDKEYLYLCISPSKTDLINKELVAGRIAEQLHKKDIGITDESFDKMIHFTSYGVYKKGINQGFDKVRKRSDNQSLQVSFFTNVIEEKTKLIPSYLNEYLRLIEKDLYKNYGGTMESLWIDIELVEKQEPYPFRFQKRVNSPSSYTDPYTYNVGHFSIKPDFNLLDKLQSKSLICLYLIDLLCESINELSNRKKALGDFDFSTFQSDFIEACEKVKSILK

Radius of gyration: 25.8 Å; chains: 1; bounding box: 63×39×67 Å